Protein AF-A0A376F1T9-F1 (afdb_monomer_lite)

Foldseek 3Di:
DDDPPPPPVVVVVPVPPDPPDPVWPKDFPQDADDDPPDQSNQKTKIKTWDFDKAADDDPDDPDQCQLSNVIWGLWTKMKIKIWGDDDDQKTKIWIWIKTAGPCVVVVPPSHDGPPDDRIDGQWTKIWMAGLVFFIKIWFFAFALLCVQQQVVQVPDSPDCVRHQCPPDDGCCFQVSTRDGGKIKTWHDDPQKIKIKMKHDWDDWDDPPPPDIDIQHMKIKIKMWGPPDPNDIHIDMDMDGDDDDD

InterPro domains:
  IPR023614 Porin domain superfamily [G3DSA:2.40.160.10] (42-241)
  IPR033900 Porin domain, Gram-negative type [PF13609] (14-226)
  IPR050298 Gram-negative bacterial outer membrane porin [PTHR34501] (4-234)

pLDDT: mean 84.87, std 19.34, range [27.2, 98.81]

Radius of gyration: 21.51 Å; chains: 1; bounding box: 51×41×81 Å

Sequence (245 aa):
MTIKKSALAATIGAAVALTTFASQAEITVLKQDPQAGNPLSRLNFTVGGSIRPQFQNMTGDDGKNSYKRNGFDGGTRFRFAADYYLFDDISWISYYELGVNIPAQFNWDHHYADGAHDTTRRMLYTGLKSDTWGTLTFGQQNSVYYDVVGAKTDIWDYDMIGQAPGNGINGDYDGSYRSRQMLKYKKTVGDADIYASYLFEDSEYLPGNGLRYKRKGGGSLGLDYHLTTDLTWGRRVELHPRGHA

Structure (mmCIF, N/CA/C/O backbone):
data_AF-A0A376F1T9-F1
#
_entry.id   AF-A0A376F1T9-F1
#
loop_
_atom_site.group_PDB
_atom_site.id
_atom_site.type_symbol
_atom_site.label_atom_id
_atom_site.label_alt_id
_atom_site.label_comp_id
_atom_site.label_asym_id
_atom_site.label_entity_id
_atom_site.label_seq_id
_atom_site.pdbx_PDB_ins_code
_atom_site.Cartn_x
_atom_site.Cartn_y
_atom_site.Cartn_z
_atom_site.occupancy
_atom_site.B_iso_or_equiv
_atom_site.auth_seq_id
_atom_site.auth_comp_id
_atom_site.auth_asym_id
_atom_site.auth_atom_id
_atom_site.pdbx_PDB_model_num
ATOM 1 N N . MET A 1 1 ? 10.025 9.928 53.637 1.00 36.38 1 MET A N 1
ATOM 2 C CA . MET A 1 1 ? 9.212 10.311 52.464 1.00 36.38 1 MET A CA 1
ATOM 3 C C . MET A 1 1 ? 10.077 10.079 51.237 1.00 36.38 1 MET A C 1
ATOM 5 O O . MET A 1 1 ? 10.952 10.882 50.950 1.00 36.38 1 MET A O 1
ATOM 9 N N . THR A 1 2 ? 9.927 8.915 50.607 1.00 30.09 2 THR A N 1
ATOM 10 C CA . THR A 1 2 ? 10.857 8.425 49.579 1.00 30.09 2 THR A CA 1
ATOM 11 C C . THR A 1 2 ? 10.055 8.193 48.310 1.00 30.09 2 THR A C 1
ATOM 13 O O . THR A 1 2 ? 9.267 7.253 48.226 1.00 30.09 2 THR A O 1
ATOM 16 N N . ILE A 1 3 ? 10.193 9.108 47.354 1.00 37.88 3 ILE A N 1
ATOM 17 C CA . ILE A 1 3 ? 9.508 9.039 46.063 1.00 37.88 3 ILE A CA 1
ATOM 18 C C . ILE A 1 3 ? 10.115 7.871 45.276 1.00 37.88 3 ILE A C 1
ATOM 20 O O . ILE A 1 3 ? 11.298 7.887 44.934 1.00 37.88 3 ILE A O 1
ATOM 24 N N . LYS A 1 4 ? 9.301 6.842 45.012 1.00 34.44 4 LYS A N 1
ATOM 25 C CA . LYS A 1 4 ? 9.646 5.691 44.169 1.00 34.44 4 LYS A CA 1
ATOM 26 C C . LYS A 1 4 ? 9.897 6.168 42.732 1.00 34.44 4 LYS A C 1
ATOM 28 O O . LYS A 1 4 ? 8.956 6.413 41.987 1.00 34.44 4 LYS A O 1
ATOM 33 N N . LYS A 1 5 ? 11.167 6.276 42.332 1.00 40.44 5 LYS A N 1
ATOM 34 C CA . LYS A 1 5 ? 11.608 6.595 40.957 1.00 40.44 5 LYS A CA 1
ATOM 35 C C . LYS A 1 5 ? 11.723 5.364 40.036 1.00 40.44 5 LYS A C 1
ATOM 37 O O . LYS A 1 5 ? 12.506 5.383 39.097 1.00 40.44 5 LYS A O 1
ATOM 42 N N . SER A 1 6 ? 10.974 4.289 40.276 1.00 44.22 6 SER A N 1
ATOM 43 C CA . SER A 1 6 ? 11.179 3.013 39.562 1.00 44.22 6 SER A CA 1
ATOM 44 C C . SER A 1 6 ? 9.987 2.489 38.753 1.00 44.22 6 SER A C 1
ATOM 46 O O . SER A 1 6 ? 10.098 1.418 38.175 1.00 44.22 6 SER A O 1
ATOM 48 N N . ALA A 1 7 ? 8.883 3.234 38.624 1.00 39.97 7 ALA A N 1
ATOM 49 C CA . ALA A 1 7 ? 7.740 2.792 37.808 1.00 39.97 7 ALA A CA 1
ATOM 50 C C . ALA A 1 7 ? 7.625 3.482 36.434 1.00 39.97 7 ALA A C 1
ATOM 52 O O . ALA A 1 7 ? 6.977 2.944 35.545 1.00 39.97 7 ALA A O 1
ATOM 53 N N . LEU A 1 8 ? 8.267 4.641 36.227 1.00 31.22 8 LEU A N 1
ATOM 54 C CA . LEU A 1 8 ? 8.124 5.410 34.979 1.00 31.22 8 LEU A CA 1
ATOM 55 C C . LEU A 1 8 ? 9.217 5.105 33.935 1.00 31.22 8 LEU A C 1
ATOM 57 O O . LEU A 1 8 ? 9.044 5.386 32.757 1.00 31.22 8 LEU A O 1
ATOM 61 N N . ALA A 1 9 ? 10.333 4.497 34.351 1.00 32.81 9 ALA A N 1
ATOM 62 C CA . ALA A 1 9 ? 11.429 4.127 33.451 1.00 32.81 9 ALA A CA 1
ATOM 63 C C . ALA A 1 9 ? 11.267 2.721 32.837 1.00 32.81 9 ALA A C 1
ATOM 65 O O . ALA A 1 9 ? 11.890 2.421 31.824 1.00 32.81 9 ALA A O 1
ATOM 66 N N . ALA A 1 10 ? 10.409 1.871 33.413 1.00 32.59 10 ALA A N 1
ATOM 67 C CA . ALA A 1 10 ? 10.190 0.501 32.940 1.00 32.59 10 ALA A CA 1
ATOM 68 C C . ALA A 1 10 ? 9.120 0.392 31.835 1.00 32.59 10 ALA A C 1
ATOM 70 O O . ALA A 1 10 ? 9.103 -0.590 31.104 1.00 32.59 10 ALA A O 1
ATOM 71 N N . THR A 1 11 ? 8.260 1.400 31.664 1.00 32.53 11 THR A N 1
ATOM 72 C CA . THR A 1 11 ? 7.217 1.412 30.620 1.00 32.53 11 THR A CA 1
ATOM 73 C C . THR A 1 11 ? 7.644 2.102 29.325 1.00 32.53 11 THR A C 1
ATOM 75 O O . THR A 1 11 ? 7.019 1.881 28.296 1.00 32.53 11 THR A O 1
ATOM 78 N N . ILE A 1 12 ? 8.731 2.880 29.335 1.00 34.03 12 ILE A N 1
ATOM 79 C CA . ILE A 1 12 ? 9.256 3.550 28.130 1.00 34.03 12 ILE A CA 1
ATOM 80 C C . ILE A 1 12 ? 10.367 2.713 27.463 1.00 34.03 12 ILE A C 1
ATOM 82 O O . ILE A 1 12 ? 10.541 2.766 26.251 1.00 34.03 12 ILE A O 1
ATOM 86 N N . GLY A 1 13 ? 11.085 1.882 28.229 1.00 27.20 13 GLY A N 1
ATOM 87 C CA . GLY A 1 13 ? 12.224 1.097 27.731 1.00 27.20 13 GLY A CA 1
ATOM 88 C C . GLY A 1 13 ? 11.885 -0.236 27.050 1.00 27.20 13 GLY A C 1
ATOM 89 O O . GLY A 1 13 ? 12.738 -0.786 26.365 1.00 27.20 13 GLY A O 1
ATOM 90 N N . ALA A 1 14 ? 10.661 -0.753 27.202 1.00 28.00 14 ALA A N 1
ATOM 91 C CA . ALA A 1 14 ? 10.256 -2.050 26.643 1.00 28.00 14 ALA A CA 1
ATOM 92 C C . ALA A 1 14 ? 9.503 -1.951 25.299 1.00 28.00 14 ALA A C 1
ATOM 94 O O . ALA A 1 14 ? 9.197 -2.971 24.696 1.00 28.00 14 ALA A O 1
ATOM 95 N N . ALA A 1 15 ? 9.236 -0.738 24.803 1.00 30.73 15 ALA A N 1
ATOM 96 C CA . ALA A 1 15 ? 8.557 -0.509 23.522 1.00 30.73 15 ALA A CA 1
ATOM 97 C C . ALA A 1 15 ? 9.522 -0.250 22.342 1.00 30.73 15 ALA A C 1
ATOM 99 O O . ALA A 1 15 ? 9.077 0.048 21.238 1.00 30.73 15 ALA A O 1
ATOM 100 N N . VAL A 1 16 ? 10.842 -0.334 22.561 1.00 32.91 16 VAL A N 1
ATOM 101 C CA . VAL A 1 16 ? 11.870 0.110 21.590 1.00 32.91 16 VAL A CA 1
ATOM 102 C C . VAL A 1 16 ? 12.724 -1.044 21.036 1.00 32.91 16 VAL A C 1
ATOM 104 O O . VAL A 1 16 ? 13.590 -0.829 20.196 1.00 32.91 16 VAL A O 1
ATOM 107 N N . ALA A 1 17 ? 12.470 -2.289 21.434 1.00 30.62 17 ALA A N 1
ATOM 108 C CA . ALA A 1 17 ? 13.182 -3.450 20.907 1.00 30.62 17 ALA A CA 1
ATOM 109 C C . ALA A 1 17 ? 12.179 -4.431 20.293 1.00 30.62 17 ALA A C 1
ATOM 111 O O . ALA A 1 17 ? 11.466 -5.087 21.041 1.00 30.62 17 ALA A O 1
ATOM 112 N N . LEU A 1 18 ? 12.139 -4.472 18.950 1.00 30.69 18 LEU A N 1
ATOM 113 C CA . LEU A 1 18 ? 11.616 -5.521 18.040 1.00 30.69 18 LEU A CA 1
ATOM 114 C C . LEU A 1 18 ? 10.755 -5.023 16.866 1.00 30.69 18 LEU A C 1
ATOM 116 O O . LEU A 1 18 ? 10.355 -5.829 16.032 1.00 30.69 18 LEU A O 1
ATOM 120 N N . THR A 1 19 ? 10.566 -3.716 16.679 1.00 29.19 19 THR A N 1
ATOM 121 C CA . THR A 1 19 ? 10.195 -3.231 15.343 1.00 29.19 19 THR A CA 1
ATOM 122 C C . THR A 1 19 ? 11.477 -3.031 14.543 1.00 29.19 19 THR A C 1
ATOM 124 O O . THR A 1 19 ? 12.325 -2.204 14.876 1.00 29.19 19 THR A O 1
ATOM 127 N N . THR A 1 20 ? 11.668 -3.823 13.490 1.00 29.67 20 THR A N 1
ATOM 128 C CA . THR A 1 20 ? 12.556 -3.425 12.402 1.00 29.67 20 THR A CA 1
ATOM 129 C C . THR A 1 20 ? 12.048 -2.071 11.924 1.00 29.67 20 THR A C 1
ATOM 131 O O . THR A 1 20 ? 10.984 -1.960 11.318 1.00 29.67 20 THR A O 1
ATOM 134 N N . PHE A 1 21 ? 12.758 -1.009 12.296 1.00 32.25 21 PHE A N 1
ATOM 135 C CA . PHE A 1 21 ? 12.435 0.337 11.868 1.00 32.25 21 PHE A CA 1
ATOM 136 C C . PHE A 1 21 ? 12.492 0.379 10.337 1.00 32.25 21 PHE A C 1
ATOM 138 O O . PHE A 1 21 ? 13.539 0.620 9.743 1.00 32.25 21 PHE A O 1
ATOM 145 N N . ALA A 1 22 ? 11.341 0.255 9.680 1.00 42.22 22 ALA A N 1
ATOM 146 C CA . ALA A 1 22 ? 11.058 1.236 8.658 1.00 42.22 22 ALA A CA 1
ATOM 147 C C . ALA A 1 22 ? 11.041 2.563 9.422 1.00 42.22 22 ALA A C 1
ATOM 149 O O . ALA A 1 22 ? 10.125 2.805 10.206 1.00 42.22 22 ALA A O 1
ATOM 150 N N . SER A 1 23 ? 12.086 3.378 9.289 1.00 44.75 23 SER A N 1
ATOM 151 C CA . SER A 1 23 ? 12.059 4.770 9.733 1.00 44.75 23 SER A CA 1
ATOM 152 C C . SER A 1 23 ? 10.992 5.498 8.911 1.00 44.75 23 SER A C 1
ATOM 154 O O . SER A 1 23 ? 11.253 6.152 7.907 1.00 44.75 23 SER A O 1
ATOM 156 N N . GLN A 1 24 ? 9.736 5.295 9.289 1.00 55.28 24 GLN A N 1
ATOM 157 C CA . GLN A 1 24 ? 8.583 5.966 8.730 1.00 55.28 24 GLN A CA 1
ATOM 158 C C . GLN A 1 24 ? 8.597 7.358 9.349 1.00 55.28 24 GLN A C 1
ATOM 160 O O . GLN A 1 24 ? 8.222 7.539 10.506 1.00 55.28 24 GLN A O 1
ATOM 165 N N . ALA A 1 25 ? 9.093 8.345 8.606 1.00 67.44 25 ALA A N 1
ATOM 166 C CA . ALA A 1 25 ? 8.880 9.738 8.958 1.00 67.44 25 ALA A CA 1
ATOM 167 C C . ALA A 1 25 ? 7.401 10.054 8.699 1.00 67.44 25 ALA A C 1
ATOM 169 O O . ALA A 1 25 ? 7.053 10.554 7.634 1.00 67.44 25 ALA A O 1
ATOM 170 N N . GLU A 1 26 ? 6.526 9.671 9.626 1.00 82.81 26 GLU A N 1
ATOM 171 C CA . GLU A 1 26 ? 5.105 10.007 9.597 1.00 82.81 26 GLU A CA 1
ATOM 172 C C . GLU A 1 26 ? 4.835 11.202 10.510 1.00 82.81 26 GLU A C 1
ATOM 174 O O . GLU A 1 26 ? 5.219 11.238 11.678 1.00 82.81 26 GLU A O 1
ATOM 179 N N . ILE A 1 27 ? 4.159 12.200 9.955 1.00 91.31 27 ILE A N 1
ATOM 180 C CA . ILE A 1 27 ? 3.732 13.419 10.623 1.00 91.31 27 ILE A CA 1
ATOM 181 C C . ILE A 1 27 ? 2.213 13.361 10.721 1.00 91.31 27 ILE A C 1
ATOM 183 O O . ILE A 1 27 ? 1.516 13.235 9.714 1.00 91.31 27 ILE A O 1
ATOM 187 N N . THR A 1 28 ? 1.689 13.485 11.937 1.00 93.50 28 THR A N 1
ATOM 188 C CA . THR A 1 28 ? 0.254 13.708 12.137 1.00 93.50 28 THR A CA 1
ATOM 189 C C . THR A 1 28 ? -0.041 15.179 11.886 1.00 93.50 28 THR A C 1
ATOM 191 O O . THR A 1 28 ? 0.389 16.039 12.651 1.00 93.50 28 THR A O 1
ATOM 194 N N . VAL A 1 29 ? -0.748 15.465 10.797 1.00 94.69 29 VAL A N 1
ATOM 195 C CA . VAL A 1 29 ? -1.134 16.826 10.400 1.00 94.69 29 VAL A CA 1
ATOM 196 C C . VAL A 1 29 ? -2.426 17.233 11.103 1.00 94.69 29 VAL A C 1
ATOM 198 O O . VAL A 1 29 ? -2.541 18.358 11.580 1.00 94.69 29 VAL A O 1
ATOM 201 N N . LEU A 1 30 ? -3.382 16.306 11.202 1.00 94.81 30 LEU A N 1
ATOM 202 C CA . LEU A 1 30 ? -4.606 16.465 11.984 1.00 94.81 30 LEU A CA 1
ATOM 203 C C . LEU A 1 30 ? -4.745 15.259 12.899 1.00 94.81 30 LEU A C 1
ATOM 205 O O . LEU A 1 30 ? -4.672 14.124 12.432 1.00 94.81 30 LEU A O 1
ATOM 209 N N . LYS A 1 31 ? -4.927 15.508 14.194 1.00 95.06 31 LYS A N 1
ATOM 210 C CA . LYS A 1 31 ? -5.178 14.461 15.179 1.00 95.06 31 LYS A CA 1
ATOM 211 C C . LYS A 1 31 ? -6.672 14.410 15.466 1.00 95.06 31 LYS A C 1
ATOM 213 O O . LYS A 1 31 ? -7.272 15.439 15.764 1.00 95.06 31 LYS A O 1
ATOM 218 N N . GLN A 1 32 ? -7.235 13.211 15.409 1.00 93.06 32 GLN A N 1
ATOM 219 C CA . GLN A 1 32 ? -8.630 12.982 15.756 1.00 93.06 32 GLN A CA 1
ATOM 220 C C . GLN A 1 32 ? -8.864 13.256 17.251 1.00 93.06 32 GLN A C 1
ATOM 222 O O . GLN A 1 32 ? -8.158 12.726 18.111 1.00 93.06 32 GLN A O 1
ATOM 227 N N . ASP A 1 33 ? -9.859 14.091 17.528 1.00 95.31 33 ASP A N 1
ATOM 228 C CA . ASP A 1 33 ? -10.392 14.447 18.845 1.00 95.31 33 ASP A CA 1
ATOM 229 C C . ASP A 1 33 ? -11.885 14.778 18.672 1.00 95.31 33 ASP A C 1
ATOM 231 O O . ASP A 1 33 ? -12.230 15.948 18.525 1.00 95.31 33 ASP A O 1
ATOM 235 N N . PRO A 1 34 ? -12.781 13.779 18.554 1.00 92.06 34 PRO A N 1
ATOM 236 C CA . PRO A 1 34 ? -14.148 14.002 18.095 1.00 92.06 34 PRO A CA 1
ATOM 237 C C . PRO A 1 34 ? -14.941 14.946 19.009 1.00 92.06 34 PRO A C 1
ATOM 239 O O . PRO A 1 34 ? -15.197 14.657 20.175 1.00 92.06 34 PRO A O 1
ATOM 242 N N . GLN A 1 35 ? -15.402 16.056 18.439 1.00 92.56 35 GLN A N 1
ATOM 243 C CA . GLN A 1 35 ? -16.176 17.094 19.111 1.00 92.56 35 GLN A CA 1
ATOM 244 C C . GLN A 1 35 ? -17.523 17.302 18.414 1.00 92.56 35 GLN A C 1
ATOM 246 O O . GLN A 1 35 ? -17.643 17.265 17.182 1.00 92.56 35 GLN A O 1
ATOM 251 N N . ALA A 1 36 ? -18.564 17.544 19.213 1.00 91.31 36 ALA A N 1
ATOM 252 C CA . ALA A 1 36 ? -19.897 17.830 18.699 1.00 91.31 36 ALA A CA 1
ATOM 253 C C . ALA A 1 36 ? -19.874 19.073 17.790 1.00 91.31 36 ALA A C 1
ATOM 255 O O . ALA A 1 36 ? -19.307 20.103 18.142 1.00 91.31 36 ALA A O 1
ATOM 256 N N . GLY A 1 37 ? -20.484 18.971 16.606 1.00 91.81 37 GLY A N 1
ATOM 257 C CA . GLY A 1 37 ? -20.573 20.082 15.653 1.00 91.81 37 GLY A CA 1
ATOM 258 C C . GLY A 1 37 ? -19.288 20.411 14.880 1.00 91.81 37 GLY A C 1
ATOM 259 O O . GLY A 1 37 ? -19.323 21.321 14.057 1.00 91.81 37 GLY A O 1
ATOM 260 N N . ASN A 1 38 ? -18.183 19.679 15.074 1.00 94.56 38 ASN A N 1
ATOM 261 C CA . ASN A 1 38 ? -16.936 19.885 14.330 1.00 94.56 38 ASN A CA 1
ATOM 262 C C . ASN A 1 38 ? -16.598 18.660 13.455 1.00 94.56 38 ASN A C 1
ATOM 264 O O . ASN A 1 38 ? -16.032 17.687 13.957 1.00 94.56 38 ASN A O 1
ATOM 268 N N . PRO A 1 39 ? -16.885 18.682 12.141 1.00 92.44 39 PRO A N 1
ATOM 269 C CA . PRO A 1 39 ? -16.599 17.551 11.262 1.00 92.44 39 PRO A CA 1
ATOM 270 C C . PRO A 1 39 ? -15.114 17.192 11.156 1.00 92.44 39 PRO A C 1
ATOM 272 O O . PRO A 1 39 ? -14.806 16.014 11.015 1.00 92.44 39 PRO A O 1
ATOM 275 N N . LEU A 1 40 ? -14.196 18.163 11.234 1.00 94.69 40 LEU A N 1
ATOM 276 C CA . LEU A 1 40 ? -12.753 17.914 11.099 1.00 94.69 40 LEU A CA 1
ATOM 277 C C . LEU A 1 40 ? -12.147 17.267 12.341 1.00 94.69 40 LEU A C 1
ATOM 279 O O . LEU A 1 40 ? -11.167 16.543 12.235 1.00 94.69 40 LEU A O 1
ATOM 283 N N . SER A 1 41 ? -12.761 17.474 13.504 1.00 96.19 41 SER A N 1
ATOM 284 C CA . SER A 1 41 ? -12.339 16.851 14.764 1.00 96.19 41 SER A CA 1
ATOM 285 C C . SER A 1 41 ? -12.368 15.314 14.717 1.00 96.19 41 SER A C 1
ATOM 287 O O . SER A 1 41 ? -11.673 14.634 15.463 1.00 96.19 41 SER A O 1
ATOM 289 N N . ARG A 1 42 ? -13.139 14.749 13.783 1.00 97.19 42 ARG A N 1
ATOM 290 C CA . ARG A 1 42 ? -13.261 13.308 13.535 1.00 97.19 42 ARG A CA 1
ATOM 291 C C . ARG A 1 42 ? -12.166 12.756 12.623 1.00 97.19 42 ARG A C 1
ATOM 293 O O . ARG A 1 42 ? -12.113 11.546 12.435 1.00 97.19 42 ARG A O 1
ATOM 300 N N . LEU A 1 43 ? -11.317 13.601 12.044 1.00 97.31 43 LEU A N 1
ATOM 301 C CA . LEU A 1 43 ? -10.287 13.200 11.092 1.00 97.31 43 LEU A CA 1
ATOM 302 C C . LEU A 1 43 ? -8.928 13.062 11.780 1.00 97.31 43 LEU A C 1
ATOM 304 O O . LEU A 1 43 ? -8.398 14.025 12.331 1.00 97.31 43 LEU A O 1
ATOM 308 N N . ASN A 1 44 ? -8.324 11.885 11.658 1.00 96.75 44 ASN A N 1
ATOM 309 C CA . ASN A 1 44 ? -6.889 11.711 11.806 1.00 96.75 44 ASN A CA 1
ATOM 310 C C . ASN A 1 44 ? -6.260 11.699 10.408 1.00 96.75 44 ASN A C 1
ATOM 312 O O . ASN A 1 44 ? -6.602 10.851 9.583 1.00 96.75 44 ASN A O 1
ATOM 316 N N . PHE A 1 45 ? -5.357 12.637 10.136 1.00 96.75 45 PHE A N 1
ATOM 317 C CA . PHE A 1 45 ? -4.656 12.743 8.862 1.00 96.75 45 PHE A CA 1
ATOM 318 C C . PHE A 1 45 ? -3.150 12.700 9.085 1.00 96.75 45 PHE A C 1
ATOM 320 O O . PHE A 1 45 ? -2.592 13.560 9.776 1.00 96.75 45 PHE A O 1
ATOM 327 N N . THR A 1 46 ? -2.494 11.710 8.484 1.00 95.81 46 THR A N 1
ATOM 328 C CA . THR A 1 46 ? -1.044 11.544 8.542 1.00 95.81 46 THR A CA 1
ATOM 329 C C . THR A 1 46 ? -0.428 11.640 7.156 1.00 95.81 46 THR A C 1
ATOM 331 O O . THR A 1 46 ? -1.001 11.213 6.149 1.00 95.81 46 THR A O 1
ATOM 334 N N . VAL A 1 47 ? 0.764 12.224 7.117 1.00 95.44 47 VAL A N 1
ATOM 335 C CA . VAL A 1 47 ? 1.599 12.305 5.924 1.00 95.44 47 VAL A CA 1
ATOM 336 C C . VAL A 1 47 ? 2.951 11.712 6.263 1.00 95.44 47 VAL A C 1
ATOM 338 O O . VAL A 1 47 ? 3.549 12.082 7.267 1.00 95.44 47 VAL A O 1
ATOM 341 N N . GLY A 1 48 ? 3.452 10.813 5.429 1.00 92.38 48 GLY A N 1
ATOM 342 C CA . GLY A 1 48 ? 4.788 10.264 5.606 1.00 92.38 48 GLY A CA 1
ATOM 343 C C . GLY A 1 48 ? 5.420 9.834 4.303 1.00 92.38 48 GLY A C 1
ATOM 344 O O . GLY A 1 48 ? 4.959 10.203 3.225 1.00 92.38 48 GLY A O 1
ATOM 345 N N . GLY A 1 49 ? 6.493 9.056 4.380 1.00 91.12 49 GLY A N 1
ATOM 346 C CA . GLY A 1 49 ? 7.180 8.588 3.186 1.00 91.12 49 GLY A CA 1
ATOM 347 C C . GLY A 1 49 ? 8.669 8.378 3.384 1.00 91.12 49 GLY A C 1
ATOM 348 O O . GLY A 1 49 ? 9.155 8.221 4.501 1.00 91.12 49 GLY A O 1
ATOM 349 N N . SER A 1 50 ? 9.386 8.354 2.267 1.00 90.88 50 SER A N 1
ATOM 350 C CA . SER A 1 50 ? 10.839 8.221 2.223 1.00 90.88 50 SER A CA 1
ATOM 351 C C . SER A 1 50 ? 11.388 8.823 0.934 1.00 90.88 50 SER A C 1
ATOM 353 O O . SER A 1 50 ? 10.829 8.554 -0.130 1.00 90.88 50 SER A O 1
ATOM 355 N N . ILE A 1 51 ? 12.515 9.528 1.014 1.00 92.31 51 ILE A N 1
ATOM 356 C CA . ILE A 1 51 ? 13.328 9.926 -0.145 1.00 92.31 51 ILE A CA 1
ATOM 357 C C . ILE A 1 51 ? 14.489 8.935 -0.255 1.00 92.31 51 ILE A C 1
ATOM 359 O O . ILE A 1 51 ? 15.145 8.658 0.749 1.00 92.31 51 ILE A O 1
ATOM 363 N N . ARG A 1 52 ? 14.705 8.349 -1.438 1.00 90.50 52 ARG A N 1
ATOM 364 C CA . ARG A 1 52 ? 15.604 7.193 -1.611 1.00 90.50 52 ARG A CA 1
ATOM 365 C C . ARG A 1 52 ? 16.548 7.334 -2.812 1.00 90.50 52 ARG A C 1
ATOM 367 O O . ARG A 1 52 ? 16.344 6.652 -3.813 1.00 90.50 52 ARG A O 1
ATOM 374 N N . PRO A 1 53 ? 17.599 8.164 -2.730 1.00 91.69 53 PRO A N 1
ATOM 375 C CA . PRO A 1 53 ? 18.676 8.118 -3.713 1.00 91.69 53 PRO A CA 1
ATOM 376 C C . PRO A 1 53 ? 19.453 6.797 -3.577 1.00 91.69 53 PRO A C 1
ATOM 378 O O . PRO A 1 53 ? 19.767 6.372 -2.464 1.00 91.69 53 PRO A O 1
ATOM 381 N N . GLN A 1 54 ? 19.767 6.144 -4.695 1.00 89.81 54 GLN A N 1
ATOM 382 C CA . GLN A 1 54 ? 20.532 4.891 -4.733 1.00 89.81 54 GLN A CA 1
ATOM 383 C C . GLN A 1 54 ? 21.598 4.919 -5.831 1.00 89.81 54 GLN A C 1
ATOM 385 O O . GLN A 1 54 ? 21.443 5.617 -6.828 1.00 89.81 54 GLN A O 1
ATOM 390 N N . PHE A 1 55 ? 22.664 4.129 -5.656 1.00 90.69 55 PHE A N 1
ATOM 391 C CA . PHE A 1 55 ? 23.761 3.976 -6.619 1.00 90.69 55 PHE A CA 1
ATOM 392 C C . PHE A 1 55 ? 24.022 2.496 -6.903 1.00 90.69 55 PHE A C 1
ATOM 394 O O . PHE A 1 55 ? 24.456 1.751 -6.025 1.00 90.69 55 PHE A O 1
ATOM 401 N N . GLN A 1 56 ? 23.706 2.092 -8.133 1.00 86.94 56 GLN A N 1
ATOM 402 C CA . GLN A 1 56 ? 23.826 0.762 -8.732 1.00 86.94 56 GLN A CA 1
ATOM 403 C C . GLN A 1 56 ? 25.228 0.415 -9.269 1.00 86.94 56 GLN A C 1
ATOM 405 O O . GLN A 1 56 ? 25.411 0.523 -10.480 1.00 86.94 56 GLN A O 1
ATOM 410 N N . ASN A 1 57 ? 26.211 -0.006 -8.465 1.00 84.75 57 ASN A N 1
ATOM 411 C CA . ASN A 1 57 ? 27.517 -0.427 -9.012 1.00 84.75 57 ASN A CA 1
ATOM 412 C C . ASN A 1 57 ? 27.484 -1.884 -9.506 1.00 84.75 57 ASN A C 1
ATOM 414 O O . ASN A 1 57 ? 27.680 -2.813 -8.726 1.00 84.75 57 ASN A O 1
ATOM 418 N N . MET A 1 58 ? 27.238 -2.087 -10.802 1.00 75.12 58 MET A N 1
ATOM 419 C CA . MET A 1 58 ? 27.241 -3.412 -11.442 1.00 75.12 58 MET A CA 1
ATOM 420 C C . MET A 1 58 ? 28.573 -3.701 -12.155 1.00 75.12 58 MET A C 1
ATOM 422 O O . MET A 1 58 ? 29.321 -2.792 -12.526 1.00 75.12 58 MET A O 1
ATOM 426 N N . THR A 1 59 ? 28.906 -4.975 -12.354 1.00 79.38 59 THR A N 1
ATOM 427 C CA . THR A 1 59 ? 30.047 -5.396 -13.186 1.00 79.38 59 THR A CA 1
ATOM 428 C C . THR A 1 59 ? 29.542 -5.795 -14.571 1.00 79.38 59 THR A C 1
ATOM 430 O O . THR A 1 59 ? 28.619 -6.596 -14.661 1.00 79.38 59 THR A O 1
ATOM 433 N N . GLY A 1 60 ? 30.168 -5.283 -15.636 1.00 79.12 60 GLY A N 1
ATOM 434 C CA . GLY A 1 60 ? 29.776 -5.556 -17.026 1.00 79.12 60 GLY A CA 1
ATOM 435 C C . GLY A 1 60 ? 29.040 -4.394 -17.702 1.00 79.12 60 GLY A C 1
ATOM 436 O O . GLY A 1 60 ? 28.913 -3.315 -17.125 1.00 79.12 60 GLY A O 1
ATOM 437 N N . ASP A 1 61 ? 28.620 -4.610 -18.951 1.00 78.62 61 ASP A N 1
ATOM 438 C CA . ASP A 1 61 ? 27.775 -3.673 -19.697 1.00 78.62 61 ASP A CA 1
ATOM 439 C C . ASP A 1 61 ? 26.310 -3.833 -19.263 1.00 78.62 61 ASP A C 1
ATOM 441 O O . ASP A 1 61 ? 25.726 -4.907 -19.406 1.00 78.62 61 ASP A O 1
ATOM 445 N N . ASP A 1 62 ? 25.724 -2.758 -18.735 1.00 73.25 62 ASP A N 1
ATOM 446 C CA . ASP A 1 62 ? 24.342 -2.734 -18.241 1.00 73.25 62 ASP A CA 1
ATOM 447 C C . ASP A 1 62 ? 23.358 -2.123 -19.249 1.00 73.25 62 ASP A C 1
ATOM 449 O O . ASP A 1 62 ? 22.171 -1.961 -18.938 1.00 73.25 62 ASP A O 1
ATOM 453 N N . GLY A 1 63 ? 23.834 -1.737 -20.440 1.00 84.06 63 GLY A N 1
ATOM 454 C CA . GLY A 1 63 ? 23.037 -1.136 -21.506 1.00 84.06 63 GLY A CA 1
ATOM 455 C C . GLY A 1 63 ? 22.111 -0.024 -21.000 1.00 84.06 63 GLY A C 1
ATOM 456 O O . GLY A 1 63 ? 22.550 0.997 -20.462 1.00 84.06 63 GLY A O 1
ATOM 457 N N . LYS A 1 64 ? 20.797 -0.252 -21.128 1.00 83.12 64 LYS A N 1
ATOM 458 C CA . LYS A 1 64 ? 19.733 0.687 -20.721 1.00 83.12 64 LYS A CA 1
ATOM 459 C C . LYS A 1 64 ? 19.678 0.978 -19.212 1.00 83.12 64 LYS A C 1
ATOM 461 O O . LYS A 1 64 ? 18.977 1.898 -18.811 1.00 83.12 64 LYS A O 1
ATOM 466 N N . ASN A 1 65 ? 20.387 0.218 -18.374 1.00 86.50 65 ASN A N 1
ATOM 467 C CA . ASN A 1 65 ? 20.436 0.413 -16.920 1.00 86.50 65 ASN A CA 1
ATOM 468 C C . ASN A 1 65 ? 21.680 1.180 -16.442 1.00 86.50 65 ASN A C 1
ATOM 470 O O . ASN A 1 65 ? 21.849 1.361 -15.236 1.00 86.50 65 ASN A O 1
ATOM 474 N N . SER A 1 66 ? 22.541 1.645 -17.353 1.00 88.81 66 SER A N 1
ATOM 475 C CA . SER A 1 66 ? 23.775 2.378 -17.020 1.00 88.81 66 SER A CA 1
ATOM 476 C C . SER A 1 66 ? 23.541 3.622 -16.151 1.00 88.81 66 SER A C 1
ATOM 478 O O . SER A 1 66 ? 24.358 3.910 -15.276 1.00 88.81 66 SER A O 1
ATOM 480 N N . TYR A 1 67 ? 22.391 4.293 -16.302 1.00 90.06 67 TYR A N 1
ATOM 481 C CA . TYR A 1 67 ? 21.983 5.441 -15.479 1.00 90.06 67 TYR A CA 1
ATOM 482 C C . TYR A 1 67 ? 22.008 5.147 -13.969 1.00 90.06 67 TYR A C 1
ATOM 484 O O . TYR A 1 67 ? 22.249 6.042 -13.162 1.00 90.06 67 TYR A O 1
ATOM 492 N N . LYS A 1 68 ? 21.816 3.884 -13.556 1.00 90.75 68 LYS A N 1
ATOM 493 C CA . LYS A 1 68 ? 21.810 3.501 -12.137 1.00 90.75 68 LYS A CA 1
ATOM 494 C C . LYS A 1 68 ? 23.162 3.727 -11.453 1.00 90.75 68 LYS A C 1
ATOM 496 O O . LYS A 1 68 ? 23.199 3.864 -10.232 1.00 90.75 68 LYS A O 1
ATOM 501 N N . ARG A 1 69 ? 24.261 3.819 -12.210 1.00 90.31 69 ARG A N 1
ATOM 502 C CA . ARG A 1 69 ? 25.607 4.131 -11.694 1.00 90.31 69 ARG A CA 1
ATOM 503 C C . ARG A 1 69 ? 25.770 5.603 -11.311 1.00 90.31 69 ARG A C 1
ATOM 505 O O . ARG A 1 69 ? 26.568 5.915 -10.436 1.00 90.31 69 ARG A O 1
ATOM 512 N N . ASN A 1 70 ? 24.993 6.491 -11.927 1.00 89.50 70 ASN A N 1
ATOM 513 C CA . ASN A 1 70 ? 25.102 7.939 -11.736 1.00 89.50 70 ASN A CA 1
ATOM 514 C C . ASN A 1 70 ? 24.281 8.443 -10.541 1.00 89.50 70 ASN A C 1
ATOM 516 O O . ASN A 1 70 ? 24.297 9.629 -10.231 1.00 89.50 70 ASN A O 1
ATOM 520 N N . GLY A 1 71 ? 23.576 7.547 -9.852 1.00 90.75 71 GLY A N 1
ATOM 521 C CA . GLY A 1 71 ? 22.578 7.900 -8.855 1.00 90.75 71 GLY A CA 1
ATOM 522 C C . GLY A 1 71 ? 21.195 7.923 -9.488 1.00 90.75 71 GLY A C 1
ATOM 523 O O . GLY A 1 71 ? 20.986 8.561 -10.512 1.00 90.75 71 GLY A O 1
ATOM 524 N N . PHE A 1 72 ? 20.244 7.218 -8.898 1.00 92.62 72 PHE A N 1
ATOM 525 C CA . PHE A 1 72 ? 18.875 7.134 -9.395 1.00 92.62 72 PHE A CA 1
ATOM 526 C C . PHE A 1 72 ? 17.888 7.103 -8.228 1.00 92.62 72 PHE A C 1
ATOM 528 O O . PHE A 1 72 ? 18.277 6.974 -7.063 1.00 92.62 72 PHE A O 1
ATOM 535 N N . ASP A 1 73 ? 16.599 7.215 -8.539 1.00 93.19 73 ASP A N 1
ATOM 536 C CA . ASP A 1 73 ? 15.554 7.041 -7.538 1.00 93.19 73 ASP A CA 1
ATOM 537 C C . ASP A 1 73 ? 15.290 5.552 -7.247 1.00 93.19 73 ASP A C 1
ATOM 539 O O . ASP A 1 73 ? 14.757 4.816 -8.076 1.00 93.19 73 ASP A O 1
ATOM 543 N N . GLY A 1 74 ? 15.629 5.112 -6.034 1.00 88.62 74 GLY A N 1
ATOM 544 C CA . GLY A 1 74 ? 15.367 3.771 -5.499 1.00 88.62 74 GLY A CA 1
ATOM 545 C C . GLY A 1 74 ? 13.946 3.589 -4.955 1.00 88.62 74 GLY A C 1
ATOM 546 O O . GLY A 1 74 ? 13.700 2.769 -4.059 1.00 88.62 74 GLY A O 1
ATOM 547 N N . GLY A 1 75 ? 13.001 4.407 -5.416 1.00 89.25 75 GLY A N 1
ATOM 548 C CA . GLY A 1 75 ? 11.618 4.445 -4.973 1.00 89.25 75 GLY A CA 1
ATOM 549 C C . GLY A 1 75 ? 11.381 5.490 -3.888 1.00 89.25 75 GLY A C 1
ATOM 550 O O . GLY A 1 75 ? 10.974 5.137 -2.782 1.00 89.25 75 GLY A O 1
ATOM 551 N N . THR A 1 76 ? 11.601 6.771 -4.153 1.00 93.50 76 THR A N 1
ATOM 552 C CA . THR A 1 76 ? 11.036 7.834 -3.315 1.00 93.50 76 THR A CA 1
ATOM 553 C C . THR A 1 76 ? 9.515 7.724 -3.326 1.00 93.50 76 THR A C 1
ATOM 555 O O . THR A 1 76 ? 8.896 7.416 -4.348 1.00 93.50 76 THR A O 1
ATOM 558 N N . ARG A 1 77 ? 8.891 7.909 -2.162 1.00 94.19 77 ARG A N 1
ATOM 559 C CA . ARG A 1 77 ? 7.443 7.770 -2.012 1.00 94.19 77 ARG A CA 1
ATOM 560 C C . ARG A 1 77 ? 6.892 8.656 -0.910 1.00 94.19 77 ARG A C 1
ATOM 562 O O . ARG A 1 77 ? 7.530 8.798 0.130 1.00 94.19 77 ARG A O 1
ATOM 569 N N . PHE A 1 78 ? 5.689 9.171 -1.125 1.00 95.69 78 PHE A N 1
ATOM 570 C CA . PHE A 1 78 ? 4.907 9.930 -0.155 1.00 95.69 78 PHE A CA 1
ATOM 571 C C . PHE A 1 78 ? 3.596 9.207 0.125 1.00 95.69 78 PHE A C 1
ATOM 573 O O . PHE A 1 78 ? 2.963 8.668 -0.783 1.00 95.69 78 PHE A O 1
ATOM 580 N N . ARG A 1 79 ? 3.207 9.182 1.393 1.00 95.69 79 ARG A N 1
ATOM 581 C CA . ARG A 1 79 ? 2.057 8.465 1.926 1.00 95.69 79 ARG A CA 1
ATOM 582 C C . ARG A 1 79 ? 1.111 9.459 2.556 1.00 95.69 79 ARG A C 1
ATOM 584 O O . ARG A 1 79 ? 1.546 10.318 3.316 1.00 95.69 79 ARG A O 1
ATOM 591 N N . PHE A 1 80 ? -0.166 9.295 2.272 1.00 97.12 80 PHE A N 1
ATOM 592 C CA . PHE A 1 80 ? -1.241 10.089 2.836 1.00 97.12 80 PHE A CA 1
ATOM 593 C C . PHE A 1 80 ? -2.271 9.111 3.379 1.00 97.12 80 PHE A C 1
ATOM 595 O O . PHE A 1 80 ? -2.814 8.312 2.612 1.00 97.12 80 PHE A O 1
ATOM 602 N N . ALA A 1 81 ? -2.520 9.148 4.684 1.00 97.12 81 ALA A N 1
ATOM 603 C CA . ALA A 1 81 ? -3.514 8.299 5.322 1.00 97.12 81 ALA A CA 1
ATOM 604 C C . ALA A 1 81 ? -4.548 9.162 6.043 1.00 97.12 81 ALA A C 1
ATOM 606 O O . ALA A 1 81 ? -4.208 10.064 6.807 1.00 97.12 81 ALA A O 1
ATOM 607 N N . ALA A 1 82 ? -5.817 8.876 5.780 1.00 97.69 82 ALA A N 1
ATOM 608 C CA . ALA A 1 82 ? -6.958 9.501 6.423 1.00 97.69 82 ALA A CA 1
ATOM 609 C C . ALA A 1 82 ? -7.763 8.433 7.163 1.00 97.69 82 ALA A C 1
ATOM 611 O O . ALA A 1 82 ? -8.052 7.374 6.606 1.00 97.69 82 ALA A O 1
ATOM 612 N N . ASP A 1 83 ? -8.140 8.734 8.397 1.00 97.81 83 ASP A N 1
ATOM 613 C CA . ASP A 1 83 ? -9.015 7.924 9.237 1.00 97.81 83 ASP A CA 1
ATOM 614 C C . ASP A 1 83 ? -10.086 8.843 9.823 1.00 97.81 83 ASP A C 1
ATOM 616 O O . ASP A 1 83 ? -9.802 9.722 10.639 1.00 97.81 83 ASP A O 1
ATOM 620 N N . TYR A 1 84 ? -11.308 8.694 9.323 1.00 98.00 84 TYR A N 1
ATOM 621 C CA . TYR A 1 84 ? -12.438 9.531 9.676 1.00 98.00 84 TYR A CA 1
ATOM 622 C C . TYR A 1 84 ? -13.439 8.755 10.527 1.00 98.00 84 TYR A C 1
ATOM 624 O O . TYR A 1 84 ? -14.106 7.844 10.034 1.00 98.00 84 TYR A O 1
ATOM 632 N N . TYR A 1 85 ? -13.590 9.155 11.786 1.00 97.44 85 TYR A N 1
ATOM 633 C CA . TYR A 1 85 ? -14.539 8.548 12.710 1.00 97.44 85 TYR A CA 1
ATOM 634 C C . TYR A 1 85 ? -15.992 8.826 12.300 1.00 97.44 85 TYR A C 1
ATOM 636 O O . TYR A 1 85 ? -16.438 9.983 12.262 1.00 97.44 85 TYR A O 1
ATOM 644 N N . LEU A 1 86 ? -16.755 7.761 12.044 1.00 95.75 86 LEU A N 1
ATOM 645 C CA . LEU A 1 86 ? -18.167 7.855 11.682 1.00 95.75 86 LEU A CA 1
ATOM 646 C C . LEU A 1 86 ? -19.060 7.750 12.925 1.00 95.75 86 LEU A C 1
ATOM 648 O O . LEU A 1 86 ? -19.716 8.727 13.298 1.00 95.75 86 LEU A O 1
ATOM 652 N N . PHE A 1 87 ? -19.088 6.579 13.554 1.00 94.62 87 PHE A N 1
ATOM 653 C CA . PHE A 1 87 ? -19.926 6.247 14.709 1.00 94.62 87 PHE A CA 1
ATOM 654 C C . PHE A 1 87 ? -19.447 4.935 15.340 1.00 94.62 87 PHE A C 1
ATOM 656 O O . PHE A 1 87 ? -18.748 4.168 14.685 1.00 94.62 87 PHE A O 1
ATOM 663 N N . ASP A 1 88 ? -19.844 4.677 16.588 1.00 94.69 88 ASP A N 1
ATOM 664 C CA . ASP A 1 88 ? -19.473 3.488 17.366 1.00 94.69 88 ASP A CA 1
ATOM 665 C C . ASP A 1 88 ? -17.963 3.224 17.340 1.00 94.69 88 ASP A C 1
ATOM 667 O O . ASP A 1 88 ? -17.210 4.032 17.881 1.00 94.69 88 ASP A O 1
ATOM 671 N N . ASP A 1 89 ? -17.529 2.138 16.700 1.00 95.69 89 ASP A N 1
ATOM 672 C CA . ASP A 1 89 ? -16.134 1.782 16.441 1.00 95.69 89 ASP A CA 1
ATOM 673 C C . ASP A 1 89 ? -15.791 1.796 14.936 1.00 95.69 89 ASP A C 1
ATOM 675 O O . ASP A 1 89 ? -14.761 1.262 14.531 1.00 95.69 89 ASP A O 1
ATOM 679 N N . ILE A 1 90 ? -16.650 2.387 14.097 1.00 97.56 90 ILE A N 1
ATOM 680 C CA . ILE A 1 90 ? -16.502 2.428 12.641 1.00 97.56 90 ILE A CA 1
ATOM 681 C C . ILE A 1 90 ? -15.810 3.720 12.193 1.00 97.56 90 ILE A C 1
ATOM 683 O O . ILE A 1 90 ? -16.306 4.834 12.394 1.00 97.56 90 ILE A O 1
ATOM 687 N N . SER A 1 91 ? -14.719 3.552 11.450 1.00 98.12 91 SER A N 1
ATOM 688 C CA . SER A 1 91 ? -14.026 4.617 10.727 1.00 98.12 91 SER A CA 1
ATOM 689 C C . SER A 1 91 ? -14.065 4.399 9.219 1.00 98.12 91 SER A C 1
ATOM 691 O O . SER A 1 91 ? -13.911 3.277 8.734 1.00 98.12 91 SER A O 1
ATOM 693 N N . TRP A 1 92 ? -14.180 5.488 8.460 1.00 98.50 92 TRP A N 1
ATOM 694 C CA . TRP A 1 92 ? -13.879 5.512 7.031 1.00 98.50 92 TRP A CA 1
ATOM 695 C C . TRP A 1 92 ? -12.400 5.835 6.826 1.00 98.50 92 TRP A C 1
ATOM 697 O O . TRP A 1 92 ? -11.927 6.901 7.217 1.00 98.50 92 TRP A O 1
ATOM 707 N N . ILE A 1 93 ? -11.662 4.909 6.221 1.00 98.44 93 ILE A N 1
ATOM 708 C CA . ILE A 1 93 ? -10.223 5.034 5.998 1.00 98.44 93 ILE A CA 1
ATOM 709 C C . ILE A 1 93 ? -9.911 5.230 4.518 1.00 98.44 93 ILE A C 1
ATOM 711 O O . ILE A 1 93 ? -10.567 4.658 3.649 1.00 98.44 93 ILE A O 1
ATOM 715 N N . SER A 1 94 ? -8.882 6.016 4.221 1.00 98.12 94 SER A N 1
ATOM 716 C CA . SER A 1 94 ? -8.330 6.167 2.874 1.00 98.12 94 SER A CA 1
ATOM 717 C C . SER A 1 94 ? -6.812 6.240 2.924 1.00 98.12 94 SER A C 1
ATOM 719 O O . SER A 1 94 ? -6.244 6.819 3.847 1.00 98.12 94 SER A O 1
ATOM 721 N N . TYR A 1 95 ? -6.158 5.661 1.925 1.00 98.25 95 TYR A N 1
ATOM 722 C CA . TYR A 1 95 ? -4.707 5.620 1.828 1.00 98.25 95 TYR A CA 1
ATOM 723 C C . TYR A 1 95 ? -4.254 5.868 0.395 1.00 98.25 95 TYR A C 1
ATOM 725 O O . TYR A 1 95 ? -4.801 5.288 -0.546 1.00 98.25 95 TYR A O 1
ATOM 733 N N . TYR A 1 96 ? -3.222 6.690 0.242 1.00 98.12 96 TYR A N 1
ATOM 734 C CA . TYR A 1 96 ? -2.569 6.965 -1.029 1.00 98.12 96 TYR A CA 1
ATOM 735 C C . TYR A 1 96 ? -1.049 6.910 -0.858 1.00 98.12 96 TYR A C 1
ATOM 737 O O . TYR A 1 96 ? -0.497 7.636 -0.035 1.00 98.12 96 TYR A O 1
ATOM 745 N N . GLU A 1 97 ? -0.372 6.066 -1.643 1.00 96.88 97 GLU A N 1
ATOM 746 C CA . GLU A 1 97 ? 1.093 6.044 -1.757 1.00 96.88 97 GLU A CA 1
ATOM 747 C C . GLU A 1 97 ? 1.490 6.458 -3.179 1.00 96.88 97 GLU A C 1
ATOM 749 O O . GLU A 1 97 ? 1.269 5.725 -4.149 1.00 96.88 97 GLU A O 1
ATOM 754 N N . LEU A 1 98 ? 2.092 7.641 -3.286 1.00 96.88 98 LEU A N 1
ATOM 755 C CA . LEU A 1 98 ? 2.628 8.222 -4.512 1.00 96.88 98 LEU A CA 1
ATOM 756 C C . LEU A 1 98 ? 4.126 7.940 -4.587 1.00 96.88 98 LEU A C 1
ATOM 758 O O . LEU A 1 98 ? 4.878 8.406 -3.737 1.00 96.88 98 LEU A O 1
ATOM 762 N N . GLY A 1 99 ? 4.567 7.199 -5.598 1.00 96.06 99 GLY A N 1
ATOM 763 C CA . GLY A 1 99 ? 5.979 7.111 -5.955 1.00 96.06 99 GLY A CA 1
ATOM 764 C C . GLY A 1 99 ? 6.386 8.305 -6.808 1.00 96.06 99 GLY A C 1
ATOM 765 O O . GLY A 1 99 ? 5.636 8.691 -7.705 1.00 96.06 99 GLY A O 1
ATOM 766 N N . VAL A 1 100 ? 7.558 8.868 -6.536 1.00 97.19 100 VAL A N 1
ATOM 767 C CA . VAL A 1 100 ? 8.100 10.014 -7.274 1.00 97.19 100 VAL A CA 1
ATOM 768 C C . VAL A 1 100 ? 9.498 9.667 -7.746 1.00 97.19 100 VAL A C 1
ATOM 770 O O . VAL A 1 100 ? 10.385 9.444 -6.933 1.00 97.19 100 VAL A O 1
ATOM 773 N N . ASN A 1 101 ? 9.700 9.653 -9.054 1.00 96.44 101 ASN A N 1
ATOM 774 C CA . ASN A 1 101 ? 11.018 9.562 -9.650 1.00 96.44 101 ASN A CA 1
ATOM 775 C C . ASN A 1 101 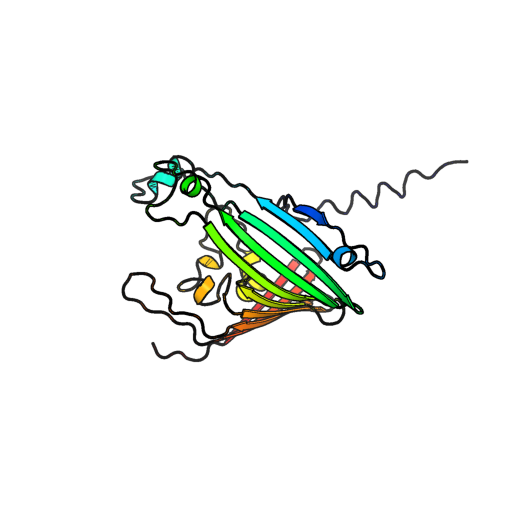? 11.618 10.971 -9.681 1.00 96.44 101 ASN A C 1
ATOM 777 O O . ASN A 1 101 ? 11.406 11.728 -10.626 1.00 96.44 101 ASN A O 1
ATOM 781 N N . ILE A 1 102 ? 12.320 11.339 -8.606 1.00 95.94 102 ILE A N 1
ATOM 782 C CA . ILE A 1 102 ? 12.869 12.690 -8.430 1.00 95.94 102 ILE A CA 1
ATOM 783 C C . ILE A 1 102 ? 13.749 13.109 -9.627 1.00 95.94 102 ILE A C 1
ATOM 785 O O . ILE A 1 102 ? 13.493 14.179 -10.176 1.00 95.94 102 ILE A O 1
ATOM 789 N N . PRO A 1 103 ? 14.711 12.296 -10.111 1.00 96.31 103 PRO A N 1
ATOM 790 C CA . PRO A 1 103 ? 15.480 12.641 -11.304 1.00 96.31 103 PRO A CA 1
ATOM 791 C C . PRO A 1 103 ? 14.639 12.882 -12.563 1.00 96.31 103 PRO A C 1
ATOM 793 O O . PRO A 1 103 ? 14.915 13.840 -13.280 1.00 96.31 103 PRO A O 1
ATOM 796 N N . ALA A 1 104 ? 13.608 12.070 -12.824 1.00 96.06 104 ALA A N 1
ATOM 797 C CA . ALA A 1 104 ? 12.726 12.287 -13.977 1.00 96.06 104 ALA A CA 1
ATOM 798 C C . ALA A 1 104 ? 11.920 13.587 -13.836 1.00 96.06 104 ALA A C 1
ATOM 800 O O . ALA A 1 104 ? 11.929 14.416 -14.739 1.00 96.06 104 ALA A O 1
ATOM 801 N N . GLN A 1 105 ? 11.349 13.842 -12.653 1.00 95.88 105 GLN A N 1
ATOM 802 C CA . GLN A 1 105 ? 10.590 15.064 -12.356 1.00 95.88 105 GLN A CA 1
ATOM 803 C C . GLN A 1 105 ? 11.400 16.353 -12.594 1.00 95.88 105 GLN A C 1
ATOM 805 O O . GLN A 1 105 ? 10.833 17.386 -12.949 1.00 95.88 105 GLN A O 1
ATOM 810 N N . PHE A 1 106 ? 12.718 16.310 -12.377 1.00 94.94 106 PHE A N 1
ATOM 811 C CA . PHE A 1 106 ? 13.622 17.443 -12.593 1.00 94.94 106 PHE A CA 1
ATOM 812 C C . PHE A 1 106 ? 14.408 17.372 -13.913 1.00 94.94 106 PHE A C 1
ATOM 814 O O . PHE A 1 106 ? 15.265 18.226 -14.137 1.00 94.94 106 PHE A O 1
ATOM 821 N N . ASN A 1 107 ? 14.123 16.400 -14.785 1.00 94.56 107 ASN A N 1
ATOM 822 C CA . ASN A 1 107 ? 14.838 16.158 -16.043 1.00 94.56 107 ASN A CA 1
ATOM 823 C C . ASN A 1 107 ? 16.363 16.031 -15.866 1.00 94.56 107 ASN A C 1
ATOM 825 O O . ASN A 1 107 ? 17.139 16.649 -16.589 1.00 94.56 107 ASN A O 1
ATOM 829 N N . TRP A 1 108 ? 16.811 15.257 -14.878 1.00 95.00 108 TRP A N 1
ATOM 830 C CA . TRP A 1 108 ? 18.237 15.023 -14.647 1.00 95.00 108 TRP A CA 1
ATOM 831 C C . TRP A 1 108 ? 18.796 13.997 -15.634 1.00 95.00 108 TRP A C 1
ATOM 833 O O . TRP A 1 108 ? 18.523 12.799 -15.531 1.00 95.00 108 TRP A O 1
ATOM 843 N N . ASP A 1 109 ? 19.608 14.473 -16.573 1.00 92.56 109 ASP A N 1
ATOM 844 C CA . ASP A 1 109 ? 20.205 13.650 -17.623 1.00 92.56 109 ASP A CA 1
ATOM 845 C C . ASP A 1 109 ? 20.980 12.452 -17.057 1.00 92.56 109 ASP A C 1
ATOM 847 O O . ASP A 1 109 ? 21.844 12.605 -16.200 1.00 92.56 109 ASP A O 1
ATOM 851 N N . HIS A 1 110 ? 20.730 11.254 -17.592 1.00 92.00 110 HIS A N 1
ATOM 852 C CA . HIS A 1 110 ? 21.415 10.010 -17.208 1.00 92.00 110 HIS A CA 1
ATOM 853 C C . HIS A 1 110 ? 21.199 9.545 -15.753 1.00 92.00 110 HIS A C 1
ATOM 855 O O . HIS A 1 110 ? 22.050 8.830 -15.219 1.00 92.00 110 HIS A O 1
ATOM 861 N N . HIS A 1 111 ? 20.059 9.884 -15.136 1.00 95.25 111 HIS A N 1
ATOM 862 C CA . HIS A 1 111 ? 19.683 9.446 -13.779 1.00 95.25 111 HIS A CA 1
ATOM 863 C C . HIS A 1 111 ? 18.372 8.633 -13.704 1.00 95.25 111 HIS A C 1
ATOM 865 O O . HIS A 1 111 ? 17.952 8.206 -12.625 1.00 95.25 111 HIS A O 1
ATOM 871 N N . TYR A 1 112 ? 17.715 8.385 -14.836 1.00 94.19 112 TYR A N 1
ATOM 872 C CA . TYR A 1 112 ? 16.503 7.571 -14.943 1.00 94.19 112 TYR A CA 1
ATOM 873 C C . TYR A 1 112 ? 16.460 6.852 -16.301 1.00 94.19 112 TYR A C 1
ATOM 875 O O . TYR A 1 112 ? 17.215 7.189 -17.210 1.00 94.19 112 TYR A O 1
ATOM 883 N N . ALA A 1 113 ? 15.608 5.832 -16.428 1.00 92.19 113 ALA A N 1
ATOM 884 C CA . ALA A 1 113 ? 15.437 5.105 -17.685 1.00 92.19 113 ALA A CA 1
ATOM 885 C C . ALA A 1 113 ? 14.679 5.947 -18.724 1.00 92.19 113 ALA A C 1
ATOM 887 O O . ALA A 1 113 ? 13.732 6.648 -18.371 1.00 92.19 113 ALA A O 1
ATOM 888 N N . ASP A 1 114 ? 15.022 5.810 -20.006 1.00 89.50 114 ASP A N 1
ATOM 889 C CA . ASP A 1 114 ? 14.296 6.481 -21.090 1.00 89.50 114 ASP A CA 1
ATOM 890 C C . ASP A 1 114 ? 12.797 6.155 -21.052 1.00 89.50 114 ASP A C 1
ATOM 892 O O . ASP A 1 114 ? 12.392 4.990 -20.996 1.00 89.50 114 ASP A O 1
ATOM 896 N N . GLY A 1 115 ? 11.966 7.199 -21.091 1.00 88.94 115 GLY A N 1
ATOM 897 C CA . GLY A 1 115 ? 10.510 7.071 -21.012 1.00 88.94 115 GLY A CA 1
ATOM 898 C C . GLY A 1 115 ? 9.975 6.699 -19.625 1.00 88.94 115 GLY A C 1
ATOM 899 O O . GLY A 1 115 ? 8.798 6.351 -19.515 1.00 88.94 115 GLY A O 1
ATOM 900 N N . ALA A 1 116 ? 10.798 6.752 -18.570 1.00 90.94 116 ALA A N 1
ATOM 901 C CA . ALA A 1 116 ? 10.316 6.566 -17.207 1.00 90.94 116 ALA A CA 1
ATOM 902 C C . ALA A 1 116 ? 9.251 7.612 -16.857 1.00 90.94 116 ALA A C 1
ATOM 904 O O . ALA A 1 116 ? 9.359 8.782 -17.210 1.00 90.94 116 ALA A O 1
ATOM 905 N N . HIS A 1 117 ? 8.232 7.183 -16.119 1.00 93.38 117 HIS A N 1
ATOM 906 C CA . HIS A 1 117 ? 7.246 8.101 -15.570 1.00 93.38 117 HIS A CA 1
ATOM 907 C C . HIS A 1 117 ? 7.835 8.899 -14.404 1.00 93.38 117 HIS A C 1
ATOM 909 O O . HIS A 1 117 ? 8.533 8.341 -13.551 1.00 93.38 117 HIS A O 1
ATOM 915 N N . ASP A 1 118 ? 7.462 10.174 -14.319 1.00 96.44 118 ASP A N 1
ATOM 916 C CA . ASP A 1 118 ? 7.840 11.046 -13.203 1.00 96.44 118 ASP A CA 1
ATOM 917 C C . ASP A 1 118 ? 7.201 10.591 -11.890 1.00 96.44 118 ASP A C 1
ATOM 919 O O . ASP A 1 118 ? 7.778 10.699 -10.808 1.00 96.44 118 ASP A O 1
ATOM 923 N N . THR A 1 119 ? 5.986 10.049 -11.980 1.00 96.69 119 THR A N 1
ATOM 924 C CA . THR A 1 119 ? 5.227 9.578 -10.828 1.00 96.69 119 THR A CA 1
ATOM 925 C C . THR A 1 119 ? 4.571 8.235 -11.090 1.00 96.69 119 THR A C 1
ATOM 927 O O . THR A 1 119 ? 4.289 7.846 -12.222 1.00 96.69 119 THR A O 1
ATOM 930 N N . THR A 1 120 ? 4.305 7.514 -10.008 1.00 94.38 120 THR A N 1
ATOM 931 C CA . THR A 1 120 ? 3.552 6.265 -10.048 1.00 94.38 120 THR A CA 1
ATOM 932 C C . THR A 1 120 ? 2.588 6.186 -8.877 1.00 94.38 120 THR A C 1
ATOM 934 O O . THR A 1 120 ? 2.926 6.507 -7.736 1.00 94.38 120 THR A O 1
ATOM 937 N N . ARG A 1 121 ? 1.365 5.729 -9.140 1.00 95.06 121 ARG A N 1
ATOM 938 C CA . ARG A 1 121 ? 0.419 5.380 -8.083 1.00 95.06 121 ARG A CA 1
ATOM 939 C C . ARG A 1 121 ? 0.755 3.983 -7.584 1.00 95.06 121 ARG A C 1
ATOM 941 O O . ARG A 1 121 ? 0.438 2.998 -8.244 1.00 95.06 121 ARG A O 1
ATOM 948 N N . ARG A 1 122 ? 1.374 3.906 -6.409 1.00 93.75 122 ARG A N 1
ATOM 949 C CA . ARG A 1 122 ? 1.807 2.638 -5.809 1.00 93.75 122 ARG A CA 1
ATOM 950 C C . ARG A 1 122 ? 0.667 1.977 -5.051 1.00 93.75 122 ARG A C 1
ATOM 952 O O . ARG A 1 122 ? 0.475 0.773 -5.162 1.00 93.75 122 ARG A O 1
ATOM 959 N N . MET A 1 123 ? -0.103 2.767 -4.307 1.00 96.56 123 MET A N 1
ATOM 960 C CA . MET A 1 123 ? -1.333 2.324 -3.652 1.00 96.5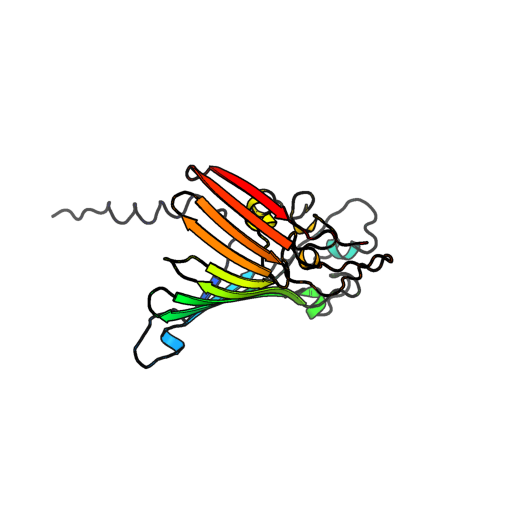6 123 MET A CA 1
ATOM 961 C C . MET A 1 123 ? -2.365 3.445 -3.660 1.00 96.56 123 MET A C 1
ATOM 963 O O . MET A 1 123 ? -2.016 4.618 -3.544 1.00 96.56 123 MET A O 1
ATOM 967 N N . LEU A 1 124 ? -3.633 3.072 -3.775 1.00 98.06 124 LEU A N 1
ATOM 968 C CA . LEU A 1 124 ? -4.780 3.948 -3.589 1.00 98.06 124 LEU A CA 1
ATOM 969 C C . LEU A 1 124 ? -5.983 3.085 -3.228 1.00 98.06 124 LEU A C 1
ATOM 971 O O . LEU A 1 124 ? -6.506 2.367 -4.084 1.00 98.06 124 LEU A O 1
ATOM 975 N N . TYR A 1 125 ? -6.418 3.156 -1.978 1.00 98.50 125 TYR A N 1
ATOM 976 C CA . TYR A 1 125 ? -7.567 2.396 -1.509 1.00 98.50 125 TYR A CA 1
ATOM 977 C C . TYR A 1 125 ? -8.347 3.158 -0.446 1.00 98.50 125 TYR A C 1
ATOM 979 O O . TYR A 1 125 ? -7.842 4.073 0.204 1.00 98.50 125 TYR A O 1
ATOM 987 N N . THR A 1 126 ? -9.600 2.759 -0.279 1.00 98.81 126 THR A N 1
ATOM 988 C CA . THR A 1 126 ? -10.512 3.299 0.727 1.00 98.81 126 THR A CA 1
ATOM 989 C C . THR A 1 126 ? -11.322 2.167 1.341 1.00 98.81 126 THR A C 1
ATOM 991 O O . THR A 1 126 ? -11.425 1.094 0.745 1.00 98.81 126 THR A O 1
ATOM 994 N N . GLY A 1 127 ? -11.866 2.351 2.536 1.00 98.56 127 GLY A N 1
ATOM 995 C CA . GLY A 1 127 ? -12.555 1.268 3.221 1.00 98.56 127 GLY A CA 1
ATOM 996 C C . GLY A 1 127 ? -13.151 1.642 4.560 1.00 98.56 127 GLY A C 1
ATOM 997 O O . GLY A 1 127 ? -13.061 2.781 5.005 1.00 98.56 127 GLY A O 1
ATOM 998 N N . LEU A 1 128 ? -13.744 0.650 5.209 1.00 98.69 128 LEU A N 1
ATOM 999 C CA . LEU A 1 128 ? -14.251 0.755 6.568 1.00 98.69 128 LEU A CA 1
ATOM 1000 C C . LEU A 1 128 ? -13.343 -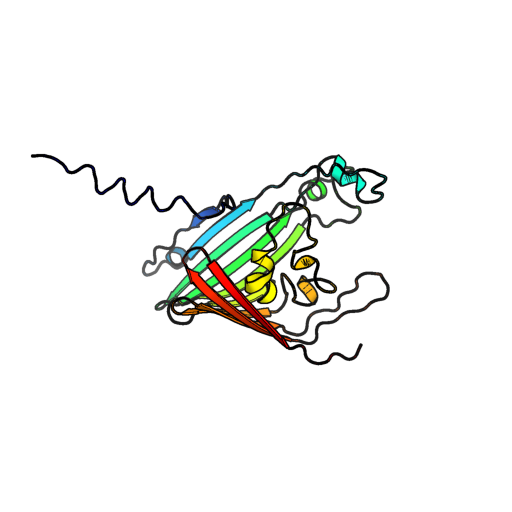0.035 7.504 1.00 98.69 128 LEU A C 1
ATOM 1002 O O . LEU A 1 128 ? -12.949 -1.160 7.191 1.00 98.69 128 LEU A O 1
ATOM 1006 N N . LYS A 1 129 ? -13.018 0.559 8.648 1.00 97.88 129 LYS A N 1
ATOM 1007 C CA . LYS A 1 129 ? -12.251 -0.055 9.731 1.00 97.88 129 LYS A CA 1
ATOM 1008 C C . LYS A 1 129 ? -13.119 -0.125 10.979 1.00 97.88 129 LYS A C 1
ATOM 1010 O O . LYS A 1 129 ? -13.809 0.839 11.287 1.00 97.88 129 LYS A O 1
ATOM 1015 N N . SER A 1 130 ? -13.048 -1.251 11.674 1.00 96.69 130 SER A N 1
ATOM 1016 C CA . SER A 1 130 ? -13.722 -1.510 12.939 1.00 96.69 130 SER A CA 1
ATOM 1017 C C . SER A 1 130 ? -12.877 -2.446 13.784 1.00 96.69 130 SER A C 1
ATOM 1019 O O . SER A 1 130 ? -12.394 -3.461 13.276 1.00 96.69 130 SER A O 1
ATOM 1021 N N . ASP A 1 131 ? -12.738 -2.145 15.070 1.00 92.75 131 ASP A N 1
ATOM 1022 C CA . ASP A 1 131 ? -12.071 -3.054 16.006 1.00 92.75 131 ASP A CA 1
ATOM 1023 C C . ASP A 1 131 ? -12.913 -4.327 16.209 1.00 92.75 131 ASP A C 1
ATOM 1025 O O . ASP A 1 131 ? -12.383 -5.435 16.315 1.00 92.75 131 ASP A O 1
ATOM 1029 N N . THR A 1 132 ? -14.242 -4.199 16.156 1.00 96.50 132 THR A N 1
ATOM 1030 C CA . THR A 1 132 ? -15.188 -5.314 16.281 1.00 96.50 132 THR A CA 1
ATOM 1031 C C . THR A 1 132 ? -15.237 -6.176 15.024 1.00 96.50 132 THR A C 1
ATOM 1033 O O . THR A 1 132 ? -15.235 -7.407 15.110 1.00 96.50 132 THR A O 1
ATOM 1036 N N . TRP A 1 133 ? -15.301 -5.572 13.837 1.00 96.31 133 TRP A N 1
ATOM 1037 C CA . TRP A 1 133 ? -15.596 -6.278 12.584 1.00 96.31 133 TRP A CA 1
ATOM 1038 C C . TRP A 1 133 ? -14.385 -6.482 11.683 1.00 96.31 133 TRP A C 1
ATOM 1040 O O . TRP A 1 133 ? -14.469 -7.290 10.760 1.00 96.31 133 TRP A O 1
ATOM 1050 N N . GLY A 1 134 ? -13.256 -5.838 11.963 1.00 97.06 134 GLY A N 1
ATOM 1051 C CA . GLY A 1 134 ? -12.077 -5.837 11.105 1.00 97.06 134 GLY A CA 1
ATOM 1052 C C . GLY A 1 134 ? -12.101 -4.707 10.076 1.00 97.06 134 GLY A C 1
ATOM 1053 O O . GLY A 1 134 ? -12.836 -3.729 10.187 1.00 97.06 134 GLY A O 1
ATOM 1054 N N . THR A 1 135 ? -11.255 -4.833 9.060 1.00 98.62 135 THR A N 1
ATOM 1055 C CA . THR A 1 135 ? -11.045 -3.813 8.029 1.00 98.62 135 THR A CA 1
ATOM 1056 C C . THR A 1 135 ? -11.430 -4.358 6.662 1.00 98.62 135 THR A C 1
ATOM 1058 O O . THR A 1 135 ? -10.904 -5.389 6.250 1.00 98.62 135 THR A O 1
ATOM 1061 N N . LEU A 1 136 ? -12.312 -3.656 5.950 1.00 98.75 136 LEU A N 1
ATOM 1062 C CA . LEU A 1 136 ? -12.716 -3.958 4.578 1.00 98.75 136 LEU A CA 1
ATOM 1063 C C . LEU A 1 136 ? -12.330 -2.795 3.662 1.00 98.75 136 LEU A C 1
ATOM 1065 O O . LEU A 1 136 ? -12.836 -1.688 3.828 1.00 98.75 136 LEU A O 1
ATOM 1069 N N . THR A 1 137 ? -11.469 -3.038 2.680 1.00 98.75 137 THR A N 1
ATOM 1070 C CA . THR A 1 137 ? -10.936 -2.018 1.768 1.00 98.75 137 THR A CA 1
ATOM 1071 C C . THR A 1 137 ? -11.146 -2.388 0.311 1.00 98.75 137 THR A C 1
ATOM 1073 O O . THR A 1 137 ? -11.122 -3.557 -0.062 1.00 98.75 137 THR A O 1
ATOM 1076 N N . PHE A 1 138 ? -11.289 -1.374 -0.535 1.00 98.69 138 PHE A N 1
ATOM 1077 C CA . PHE A 1 138 ? -11.332 -1.502 -1.981 1.00 98.69 138 PHE A CA 1
ATOM 1078 C C . PHE A 1 138 ? -10.304 -0.579 -2.640 1.00 98.69 138 PHE A C 1
ATOM 1080 O O . PHE A 1 138 ? -10.218 0.605 -2.305 1.00 98.69 138 PHE A O 1
ATOM 1087 N N . GLY A 1 139 ? -9.542 -1.109 -3.598 1.00 98.00 139 GLY A N 1
ATOM 1088 C CA . GLY A 1 139 ? -8.618 -0.323 -4.417 1.00 98.00 139 GLY A CA 1
ATOM 1089 C C . GLY A 1 139 ? -7.309 -1.039 -4.731 1.00 98.00 139 GLY A C 1
ATOM 1090 O O . GLY A 1 139 ? -7.233 -2.265 -4.667 1.00 98.00 139 GLY A O 1
ATOM 1091 N N . GLN A 1 140 ? -6.296 -0.253 -5.104 1.00 97.50 140 GLN A N 1
ATOM 1092 C CA . GLN A 1 140 ? -4.929 -0.714 -5.332 1.00 97.50 140 GLN A CA 1
ATOM 1093 C C . GLN A 1 140 ? -4.173 -0.772 -4.007 1.00 97.50 140 GLN A C 1
ATOM 1095 O O . GLN A 1 140 ? -3.897 0.264 -3.402 1.00 97.50 140 GLN A O 1
ATOM 1100 N N . GLN A 1 141 ? -3.844 -1.975 -3.552 1.00 96.38 141 GLN A N 1
ATOM 1101 C CA . GLN A 1 141 ? -3.199 -2.214 -2.260 1.00 96.38 141 GLN A CA 1
ATOM 1102 C C . GLN A 1 141 ? -2.469 -3.558 -2.277 1.00 96.38 141 GLN A C 1
ATOM 1104 O O . GLN A 1 141 ? -2.684 -4.364 -3.182 1.00 96.38 141 GLN A O 1
ATOM 1109 N N . ASN A 1 142 ? -1.636 -3.823 -1.271 1.00 94.69 142 ASN A N 1
ATOM 1110 C CA . ASN A 1 142 ? -0.983 -5.125 -1.137 1.00 94.69 142 ASN A CA 1
ATOM 1111 C C . ASN A 1 142 ? -2.007 -6.269 -1.154 1.00 94.69 142 ASN A C 1
ATOM 1113 O O . ASN A 1 142 ? -3.039 -6.212 -0.478 1.00 94.69 142 ASN A O 1
ATOM 1117 N N . SER A 1 143 ? -1.696 -7.318 -1.905 1.00 93.44 143 SER A N 1
ATOM 1118 C CA . SER A 1 143 ? -2.467 -8.546 -2.036 1.00 93.44 143 SER A CA 1
ATOM 1119 C C . SER A 1 143 ? -2.429 -9.357 -0.741 1.00 93.44 143 SER A C 1
ATOM 1121 O O . SER A 1 143 ? -1.688 -9.066 0.200 1.00 93.44 143 SER A O 1
ATOM 1123 N N . VAL A 1 144 ? -3.251 -10.401 -0.670 1.00 94.12 144 VAL A N 1
ATOM 1124 C CA . VAL A 1 144 ? -3.161 -11.382 0.423 1.00 94.12 144 VAL A CA 1
ATOM 1125 C C . VAL A 1 144 ? -1.881 -12.216 0.304 1.00 94.12 144 VAL A C 1
ATOM 1127 O O . VAL A 1 144 ? -1.308 -12.591 1.320 1.00 94.12 144 VAL A O 1
ATOM 1130 N N . TYR A 1 145 ? -1.397 -12.475 -0.919 1.00 90.88 145 TYR A N 1
ATOM 1131 C CA . TYR A 1 145 ? -0.103 -13.131 -1.121 1.00 90.88 145 TYR A CA 1
ATOM 1132 C C . TYR A 1 145 ? 1.031 -12.325 -0.492 1.00 90.88 145 TYR A C 1
ATOM 1134 O O . TYR A 1 145 ? 1.851 -12.879 0.240 1.00 90.88 145 TYR A O 1
ATOM 1142 N N . TYR A 1 146 ? 1.066 -11.019 -0.761 1.00 90.81 146 TYR A N 1
ATOM 1143 C CA . TYR A 1 146 ? 2.118 -10.175 -0.230 1.00 90.81 146 TYR A CA 1
ATOM 1144 C C . TYR A 1 146 ? 2.056 -10.094 1.290 1.00 90.81 146 TYR A C 1
ATOM 1146 O O . TYR A 1 146 ? 3.068 -10.336 1.931 1.00 90.81 146 TYR A O 1
ATOM 1154 N N . ASP A 1 147 ? 0.887 -9.828 1.871 1.00 91.62 147 ASP A N 1
ATOM 1155 C CA . ASP A 1 147 ? 0.783 -9.664 3.325 1.00 91.62 147 ASP A CA 1
ATOM 1156 C C . ASP A 1 147 ? 1.181 -10.932 4.100 1.00 91.62 147 ASP A C 1
ATOM 1158 O O . ASP A 1 147 ? 1.864 -10.828 5.112 1.00 91.62 147 ASP A O 1
ATOM 1162 N N . VAL A 1 148 ? 0.809 -12.120 3.608 1.00 91.00 148 VAL A N 1
ATOM 1163 C CA . VAL A 1 148 ? 1.017 -13.391 4.331 1.00 91.00 148 VAL A CA 1
ATOM 1164 C C . VAL A 1 148 ? 2.378 -14.032 4.038 1.00 91.00 148 VAL A C 1
ATOM 1166 O O . VAL A 1 148 ? 2.964 -14.697 4.899 1.00 91.00 148 VAL A O 1
ATOM 1169 N N . VAL A 1 149 ? 2.873 -13.883 2.804 1.00 88.12 149 VAL A N 1
ATOM 1170 C CA . VAL A 1 149 ? 4.089 -14.553 2.315 1.00 88.12 149 VAL A CA 1
ATOM 1171 C C . VAL A 1 149 ? 5.143 -13.530 1.911 1.00 88.12 149 VAL A C 1
ATOM 1173 O O . VAL A 1 149 ? 6.233 -13.525 2.475 1.00 88.12 149 VAL A O 1
ATOM 1176 N N . GLY A 1 150 ? 4.816 -12.653 0.959 1.00 85.38 150 GLY A N 1
ATOM 1177 C CA . GLY A 1 150 ? 5.794 -11.765 0.325 1.00 85.38 150 GLY A CA 1
ATOM 1178 C C . GLY A 1 150 ? 6.519 -10.841 1.303 1.00 85.38 150 GLY A C 1
ATOM 1179 O O . GLY A 1 150 ? 7.735 -10.741 1.245 1.00 85.38 150 GLY A O 1
ATOM 1180 N N . ALA A 1 151 ? 5.810 -10.231 2.250 1.00 85.81 151 ALA A N 1
ATOM 1181 C CA . ALA A 1 151 ? 6.375 -9.297 3.222 1.00 85.81 151 ALA A CA 1
ATOM 1182 C C . ALA A 1 151 ? 7.425 -9.938 4.149 1.00 85.81 151 ALA A C 1
ATOM 1184 O O . ALA A 1 151 ? 8.253 -9.231 4.714 1.00 85.81 151 ALA A O 1
ATOM 1185 N N . LYS A 1 152 ? 7.407 -11.269 4.304 1.00 86.12 152 LYS A N 1
ATOM 1186 C CA . LYS A 1 152 ? 8.357 -12.008 5.152 1.00 86.12 152 LYS A CA 1
ATOM 1187 C C . LYS A 1 152 ? 9.670 -12.317 4.435 1.00 86.12 152 LYS A C 1
ATOM 1189 O O . LYS A 1 152 ? 10.685 -12.521 5.093 1.00 86.12 152 LYS A O 1
ATOM 1194 N N . THR A 1 153 ? 9.652 -12.375 3.104 1.00 81.50 153 THR A N 1
ATOM 1195 C CA . THR A 1 153 ? 10.834 -12.642 2.268 1.00 81.50 153 THR A CA 1
ATOM 1196 C C . THR A 1 153 ? 11.355 -11.384 1.575 1.00 81.50 153 THR A C 1
ATOM 1198 O O . THR A 1 153 ? 12.516 -11.339 1.173 1.00 81.50 153 THR A O 1
ATOM 1201 N N . ASP A 1 154 ? 10.529 -10.342 1.483 1.00 80.12 154 ASP A N 1
ATOM 1202 C CA . ASP A 1 154 ? 10.864 -9.017 0.963 1.00 80.12 154 ASP A CA 1
ATOM 1203 C C . ASP A 1 154 ? 11.625 -8.182 2.007 1.00 80.12 154 ASP A C 1
ATOM 1205 O O . ASP A 1 154 ? 11.120 -7.216 2.576 1.00 80.12 154 ASP A O 1
ATOM 1209 N N . ILE A 1 155 ? 12.849 -8.625 2.306 1.00 79.25 155 ILE A N 1
ATOM 1210 C CA . ILE A 1 155 ? 13.728 -8.025 3.323 1.00 79.25 155 ILE A CA 1
ATOM 1211 C C . ILE A 1 155 ? 15.045 -7.484 2.748 1.00 79.25 155 ILE A C 1
ATOM 1213 O O . ILE A 1 155 ? 15.852 -6.920 3.486 1.00 79.25 155 ILE A O 1
ATOM 1217 N N . TRP A 1 156 ? 15.299 -7.668 1.448 1.00 75.50 156 TRP A N 1
ATOM 1218 C CA . TRP A 1 156 ? 16.531 -7.218 0.789 1.00 75.50 156 TRP A CA 1
ATOM 1219 C C . TRP A 1 156 ? 16.290 -5.908 0.039 1.00 75.50 156 TRP A C 1
ATOM 1221 O O . TRP A 1 156 ? 15.255 -5.722 -0.594 1.00 75.50 156 TRP A O 1
ATOM 1231 N N . ASP A 1 157 ? 17.265 -4.999 0.103 1.00 69.94 157 ASP A N 1
ATOM 1232 C CA . ASP A 1 157 ? 17.115 -3.640 -0.432 1.00 69.94 157 ASP A CA 1
ATOM 1233 C C . ASP A 1 157 ? 17.039 -3.584 -1.968 1.00 69.94 157 ASP A C 1
ATOM 1235 O O . ASP A 1 157 ? 16.320 -2.753 -2.524 1.00 69.94 157 ASP A O 1
ATOM 1239 N N . TYR A 1 158 ? 17.783 -4.459 -2.657 1.00 63.81 158 TYR A N 1
ATOM 1240 C CA . TYR A 1 158 ? 17.970 -4.365 -4.110 1.00 63.81 158 TYR A CA 1
ATOM 1241 C C . TYR A 1 158 ? 17.710 -5.663 -4.890 1.00 63.81 158 TYR A C 1
ATOM 1243 O O . TYR A 1 158 ? 17.463 -5.614 -6.094 1.00 63.81 158 TYR A O 1
ATOM 1251 N N . ASP A 1 159 ? 17.735 -6.825 -4.238 1.00 59.78 159 ASP A N 1
ATOM 1252 C CA . ASP A 1 159 ? 17.529 -8.099 -4.925 1.00 59.78 159 ASP A CA 1
ATOM 1253 C C . ASP A 1 159 ? 16.079 -8.569 -4.753 1.00 59.78 159 ASP A C 1
ATOM 1255 O O . ASP A 1 159 ? 15.663 -9.023 -3.684 1.00 59.78 159 ASP A O 1
ATOM 1259 N N . MET A 1 160 ? 15.288 -8.408 -5.814 1.00 60.38 160 MET A N 1
ATOM 1260 C CA . MET A 1 160 ? 13.860 -8.727 -5.813 1.00 60.38 160 MET A CA 1
ATOM 1261 C C . MET A 1 160 ? 13.565 -10.207 -6.114 1.00 60.38 160 MET A C 1
ATOM 1263 O O . MET A 1 160 ? 12.398 -10.560 -6.275 1.00 60.38 160 MET A O 1
ATOM 1267 N N . ILE A 1 161 ? 14.579 -11.085 -6.185 1.00 58.75 161 ILE A N 1
ATOM 1268 C CA . ILE A 1 161 ? 14.426 -12.504 -6.575 1.00 58.75 161 ILE A CA 1
ATOM 1269 C C . ILE A 1 161 ? 13.459 -13.279 -5.651 1.00 58.75 161 ILE A C 1
ATOM 1271 O O . ILE A 1 161 ? 12.834 -14.242 -6.089 1.00 58.75 161 ILE A O 1
ATOM 1275 N N . GLY A 1 162 ? 13.279 -12.840 -4.398 1.00 58.81 162 GLY A N 1
ATOM 1276 C CA . GLY A 1 162 ? 12.317 -13.411 -3.440 1.00 58.81 162 GLY A CA 1
ATOM 1277 C C . GLY A 1 162 ? 11.079 -12.551 -3.152 1.00 58.81 162 GLY A C 1
ATOM 1278 O O . GLY A 1 162 ? 10.310 -12.882 -2.244 1.00 58.81 162 GLY A O 1
ATOM 1279 N N . GLN A 1 163 ? 10.894 -11.433 -3.861 1.00 68.00 163 GLN A N 1
ATOM 1280 C CA . GLN A 1 163 ? 9.825 -10.471 -3.589 1.00 68.00 163 GLN A CA 1
ATOM 1281 C C . GLN A 1 163 ? 8.585 -10.742 -4.455 1.00 68.00 163 GLN A C 1
ATOM 1283 O O . GLN A 1 163 ? 8.673 -11.195 -5.595 1.00 68.00 163 GLN A O 1
ATOM 1288 N N . ALA A 1 164 ? 7.402 -10.375 -3.958 1.00 65.38 164 ALA A N 1
ATOM 1289 C CA . ALA A 1 164 ? 6.156 -10.529 -4.715 1.00 65.38 164 ALA A CA 1
ATOM 1290 C C . ALA A 1 164 ? 6.065 -9.811 -6.080 1.00 65.38 164 ALA A C 1
ATOM 1292 O O . ALA A 1 164 ? 5.411 -10.380 -6.949 1.00 65.38 164 ALA A O 1
ATOM 1293 N N . PRO A 1 165 ? 6.675 -8.627 -6.332 1.00 63.75 165 PRO A N 1
ATOM 1294 C CA . PRO A 1 165 ? 6.654 -8.025 -7.665 1.00 63.75 165 PRO A CA 1
ATOM 1295 C C . PRO A 1 165 ? 7.270 -8.920 -8.749 1.00 63.75 165 PRO A C 1
ATOM 1297 O O . PRO A 1 165 ? 6.903 -8.776 -9.911 1.00 63.75 165 PRO A O 1
ATOM 1300 N N . GLY A 1 166 ? 8.191 -9.823 -8.385 1.00 68.06 166 GLY A N 1
ATOM 1301 C CA . GLY A 1 166 ? 8.820 -10.768 -9.311 1.00 68.06 166 GLY A CA 1
ATOM 1302 C C . GLY A 1 166 ? 7.941 -11.966 -9.684 1.00 68.06 166 GLY A C 1
ATOM 1303 O O . GLY A 1 166 ? 8.310 -12.740 -10.564 1.00 68.06 166 GLY A O 1
ATOM 1304 N N . ASN A 1 167 ? 6.779 -12.125 -9.044 1.00 77.50 167 ASN A N 1
ATOM 1305 C CA . ASN A 1 167 ? 5.874 -13.238 -9.297 1.00 77.50 167 ASN A CA 1
ATOM 1306 C C . ASN A 1 167 ? 4.788 -12.861 -10.304 1.00 77.50 167 ASN A C 1
ATOM 1308 O O . ASN A 1 167 ? 4.025 -11.921 -10.082 1.00 77.50 167 ASN A O 1
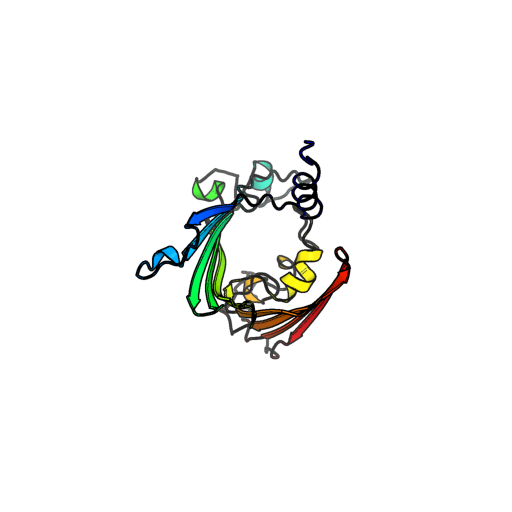ATOM 1312 N N . GLY A 1 168 ? 4.648 -13.677 -11.347 1.00 81.44 168 GLY A N 1
ATOM 1313 C CA . GLY A 1 168 ? 3.625 -13.496 -12.373 1.00 81.44 168 GLY A CA 1
ATOM 1314 C C . GLY A 1 168 ? 4.094 -12.610 -13.527 1.00 81.44 168 GLY A C 1
ATOM 1315 O O . GLY A 1 168 ? 5.280 -12.556 -13.839 1.00 81.44 168 GLY A O 1
ATOM 1316 N N . ILE A 1 169 ? 3.145 -11.971 -14.210 1.00 87.12 169 ILE A N 1
ATOM 1317 C CA . ILE A 1 169 ? 3.415 -11.117 -15.376 1.00 87.12 169 ILE A CA 1
ATOM 1318 C C . ILE A 1 169 ? 3.576 -9.648 -14.976 1.00 87.12 169 ILE A C 1
ATOM 1320 O O . ILE A 1 169 ? 4.356 -8.923 -15.595 1.00 87.12 169 ILE A O 1
ATOM 1324 N N . ASN A 1 170 ? 2.818 -9.209 -13.966 1.00 89.44 170 ASN A N 1
ATOM 1325 C CA . ASN A 1 170 ? 2.913 -7.904 -13.327 1.00 89.44 170 ASN A CA 1
ATOM 1326 C C . ASN A 1 170 ? 2.012 -7.896 -12.085 1.00 89.44 170 ASN A C 1
ATOM 1328 O O . ASN A 1 170 ? 0.785 -7.920 -12.219 1.00 89.44 170 ASN A O 1
ATOM 1332 N N . GLY A 1 171 ? 2.615 -7.769 -10.903 1.00 88.00 171 GLY A N 1
ATOM 1333 C CA . GLY A 1 171 ? 1.909 -7.901 -9.629 1.00 88.00 171 GLY A CA 1
ATOM 1334 C C . GLY A 1 171 ? 0.766 -6.913 -9.368 1.00 88.00 171 GLY A C 1
ATOM 1335 O O . GLY A 1 171 ? -0.081 -7.187 -8.514 1.00 88.00 171 GLY A O 1
ATOM 1336 N N . ASP A 1 172 ? 0.703 -5.793 -10.093 1.00 91.56 172 ASP A N 1
ATOM 1337 C CA . ASP A 1 172 ? -0.414 -4.846 -10.001 1.00 91.56 172 ASP A CA 1
ATOM 1338 C C . ASP A 1 172 ? -1.636 -5.330 -10.799 1.00 91.56 172 ASP A C 1
ATOM 1340 O O . ASP A 1 172 ? -2.777 -5.120 -10.377 1.00 91.56 172 ASP A O 1
ATOM 1344 N N . TYR A 1 173 ? -1.400 -5.989 -11.939 1.00 91.62 173 TYR A N 1
ATOM 1345 C CA . TYR A 1 173 ? -2.434 -6.433 -12.879 1.00 91.62 173 TYR A CA 1
ATOM 1346 C C . TYR A 1 173 ? -2.890 -7.870 -12.609 1.00 91.62 173 TYR A C 1
ATOM 1348 O O . TYR A 1 173 ? -4.084 -8.163 -12.700 1.00 91.62 173 TYR A O 1
ATOM 1356 N N . ASP A 1 174 ? -1.964 -8.773 -12.280 1.00 89.12 174 ASP A N 1
ATOM 1357 C CA . ASP A 1 174 ? -2.273 -10.182 -12.004 1.00 89.12 174 ASP A CA 1
ATOM 1358 C C . ASP A 1 174 ? -2.695 -10.453 -10.555 1.00 89.12 174 ASP A C 1
ATOM 1360 O O . ASP A 1 174 ? -3.303 -11.482 -10.272 1.00 89.12 174 ASP A O 1
ATOM 1364 N N . GLY A 1 175 ? -2.462 -9.491 -9.663 1.00 88.81 175 GLY A N 1
ATOM 1365 C CA . GLY A 1 175 ? -2.873 -9.540 -8.269 1.00 88.81 175 GLY A CA 1
ATOM 1366 C C . GLY A 1 175 ? -1.879 -10.198 -7.314 1.00 88.81 175 GLY A C 1
ATOM 1367 O O . GLY A 1 175 ? -2.185 -10.331 -6.126 1.00 88.81 175 GLY A O 1
ATOM 1368 N N . SER A 1 176 ? -0.680 -10.557 -7.778 1.00 86.44 176 SER A N 1
ATOM 1369 C CA . SER A 1 176 ? 0.356 -11.149 -6.932 1.00 86.44 176 SER A CA 1
ATOM 1370 C C . SER A 1 176 ? 0.933 -10.149 -5.923 1.00 86.44 176 SER A C 1
ATOM 1372 O O . SER A 1 176 ? 1.272 -10.551 -4.810 1.00 86.44 176 SER A O 1
ATOM 1374 N N . TYR A 1 177 ? 0.963 -8.843 -6.223 1.00 90.06 177 TYR A N 1
ATOM 1375 C CA . TYR A 1 177 ? 1.609 -7.835 -5.375 1.00 90.06 177 TYR A CA 1
ATOM 1376 C C . TYR A 1 177 ? 0.698 -6.685 -4.943 1.00 90.06 177 TYR A C 1
ATOM 1378 O O . TYR A 1 177 ? 0.005 -6.830 -3.945 1.00 90.06 177 TYR A O 1
ATOM 1386 N N . ARG A 1 178 ? 0.698 -5.529 -5.622 1.00 91.69 178 ARG A N 1
ATOM 1387 C CA . ARG A 1 178 ? -0.166 -4.387 -5.279 1.00 91.69 178 ARG A CA 1
ATOM 1388 C C . ARG A 1 178 ? -1.382 -4.380 -6.186 1.00 91.69 178 ARG A C 1
ATOM 1390 O O . ARG A 1 178 ? -1.566 -3.477 -7.000 1.00 91.69 178 ARG A O 1
ATOM 1397 N N . SER A 1 179 ? -2.195 -5.424 -6.041 1.00 92.50 179 SER A N 1
ATOM 1398 C CA . SER A 1 179 ? -3.334 -5.672 -6.918 1.00 92.50 179 SER A CA 1
ATOM 1399 C C . SER A 1 179 ? -4.237 -4.457 -7.011 1.00 92.50 179 SER A C 1
ATOM 1401 O O . SER A 1 179 ? -4.717 -3.949 -5.995 1.00 92.50 179 SER A O 1
ATOM 1403 N N . ARG A 1 180 ? -4.544 -4.051 -8.240 1.00 95.00 180 ARG A N 1
ATOM 1404 C CA . ARG A 1 180 ? -5.604 -3.084 -8.522 1.00 95.00 180 ARG A CA 1
ATOM 1405 C C . ARG A 1 180 ? -6.968 -3.751 -8.405 1.00 95.00 180 ARG A C 1
ATOM 1407 O O . ARG A 1 180 ? -7.077 -4.974 -8.498 1.00 95.00 180 ARG A O 1
ATOM 1414 N N . GLN A 1 181 ? -7.996 -2.922 -8.212 1.00 96.31 181 GLN A N 1
ATOM 1415 C CA . GLN A 1 181 ? -9.404 -3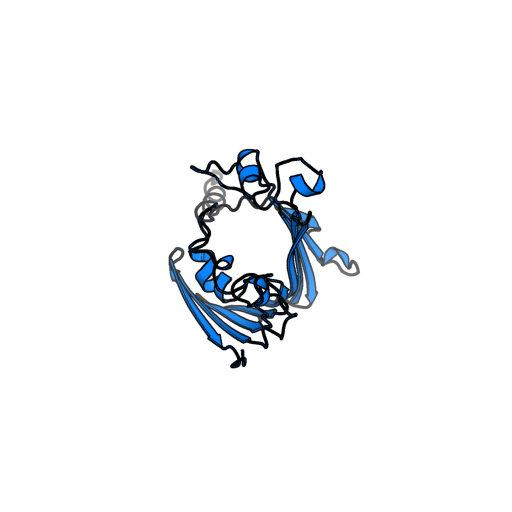.335 -8.202 1.00 96.31 181 GLN A CA 1
ATOM 1416 C C . GLN A 1 181 ? -9.639 -4.585 -7.344 1.00 96.31 181 GLN A C 1
ATOM 1418 O O . GLN A 1 181 ? -10.146 -5.607 -7.808 1.00 96.31 181 GLN A O 1
ATOM 1423 N N . MET A 1 182 ? -9.220 -4.508 -6.084 1.00 97.44 182 MET A N 1
ATOM 1424 C CA . MET A 1 182 ? -9.350 -5.592 -5.123 1.00 97.44 182 MET A CA 1
ATOM 1425 C C . MET A 1 182 ? -10.204 -5.139 -3.949 1.00 97.44 182 MET A C 1
ATOM 1427 O O . MET A 1 182 ? -9.901 -4.115 -3.338 1.00 97.44 182 MET A O 1
ATOM 1431 N N . LEU A 1 183 ? -11.213 -5.938 -3.606 1.00 98.62 183 LEU A N 1
ATOM 1432 C CA . LEU A 1 183 ? -11.852 -5.904 -2.294 1.00 98.62 183 LEU A CA 1
ATOM 1433 C C . LEU A 1 183 ? -11.055 -6.811 -1.359 1.00 98.62 183 LEU A C 1
ATOM 1435 O O . LEU A 1 183 ? -10.805 -7.967 -1.696 1.00 98.62 183 LEU A O 1
ATOM 1439 N N . LYS A 1 184 ? -10.649 -6.307 -0.200 1.00 98.44 184 LYS A N 1
ATOM 1440 C CA . LYS A 1 184 ? -9.841 -7.038 0.773 1.00 98.44 184 LYS A CA 1
ATOM 1441 C C . LYS A 1 184 ? -10.398 -6.849 2.173 1.00 98.44 184 LYS A C 1
ATOM 1443 O O . LYS A 1 184 ? -10.739 -5.743 2.565 1.00 98.44 184 LYS A O 1
ATOM 1448 N N . TYR A 1 185 ? -10.457 -7.940 2.914 1.00 98.62 185 TYR A N 1
ATOM 1449 C CA . TYR A 1 185 ? -10.836 -8.007 4.310 1.00 98.62 185 TYR A CA 1
ATOM 1450 C C . TYR A 1 185 ? -9.645 -8.476 5.148 1.00 98.62 185 TYR A C 1
ATOM 1452 O O . TYR A 1 185 ? -8.944 -9.409 4.747 1.00 98.62 185 TYR A O 1
ATOM 1460 N N . LYS A 1 186 ? -9.439 -7.850 6.308 1.00 98.00 186 LYS A N 1
ATOM 1461 C CA . LYS A 1 186 ? -8.486 -8.269 7.340 1.00 98.00 186 LYS A CA 1
ATOM 1462 C C . LYS A 1 186 ? -9.155 -8.218 8.710 1.00 98.00 186 LYS A C 1
ATOM 1464 O O . LYS A 1 186 ? -9.772 -7.208 9.045 1.00 98.00 186 LYS A O 1
ATOM 1469 N N . LYS A 1 187 ? -8.956 -9.243 9.535 1.00 96.88 187 LYS A N 1
ATOM 1470 C CA . LYS A 1 187 ? -9.288 -9.192 10.963 1.00 96.88 187 LYS A CA 1
ATOM 1471 C C . LYS A 1 187 ? -8.314 -10.014 11.792 1.00 96.88 187 LYS A C 1
ATOM 1473 O O . LYS A 1 187 ? -7.993 -11.135 11.418 1.00 96.88 187 LYS A O 1
ATOM 1478 N N . THR A 1 188 ? -7.919 -9.471 12.934 1.00 96.19 188 THR A N 1
ATOM 1479 C CA . THR A 1 188 ? -7.161 -10.190 13.960 1.00 96.19 188 THR A CA 1
ATOM 1480 C C . THR A 1 188 ? -8.136 -10.814 14.961 1.00 96.19 188 THR A C 1
ATOM 1482 O O . THR A 1 188 ? -9.047 -10.141 15.445 1.00 96.19 188 THR A O 1
ATOM 1485 N N . VAL A 1 189 ? -7.986 -12.106 15.252 1.00 95.75 189 VAL A N 1
ATOM 1486 C CA . VAL A 1 189 ? -8.791 -12.865 16.219 1.00 95.75 189 VAL A CA 1
ATOM 1487 C C . VAL A 1 189 ? -7.853 -13.717 17.067 1.00 95.75 189 VAL A C 1
ATOM 1489 O O . VAL A 1 189 ? -7.330 -14.723 16.591 1.00 95.75 189 VAL A O 1
ATOM 1492 N N . GLY A 1 190 ? -7.646 -13.323 18.326 1.00 95.50 190 GLY A N 1
ATOM 1493 C CA . GLY A 1 190 ? -6.622 -13.946 19.169 1.00 95.50 190 GLY A CA 1
ATOM 1494 C C . GLY A 1 190 ? -5.251 -13.853 18.497 1.00 95.50 190 GLY A C 1
ATOM 1495 O O . GLY A 1 190 ? -4.868 -12.782 18.034 1.00 95.50 190 GLY A O 1
ATOM 1496 N N . ASP A 1 191 ? -4.572 -14.990 18.370 1.00 96.88 191 ASP A N 1
ATOM 1497 C CA . ASP A 1 191 ? -3.239 -15.095 17.764 1.00 96.88 191 ASP A CA 1
ATOM 1498 C C . ASP A 1 191 ? -3.268 -15.234 16.229 1.00 96.88 191 ASP A C 1
ATOM 1500 O O . ASP A 1 191 ? -2.268 -15.608 15.620 1.00 96.88 191 ASP A O 1
ATOM 1504 N N . ALA A 1 192 ? -4.405 -14.977 15.576 1.00 96.50 192 ALA A N 1
ATOM 1505 C CA . ALA A 1 192 ? -4.568 -15.174 14.138 1.00 96.50 192 ALA A CA 1
ATOM 1506 C C . ALA A 1 192 ? -4.973 -13.891 13.402 1.00 96.50 192 ALA A C 1
ATOM 1508 O O . ALA A 1 192 ? -6.007 -13.301 13.708 1.00 96.50 192 ALA A O 1
ATOM 1509 N N . ASP A 1 193 ? -4.237 -13.522 12.354 1.00 97.31 193 ASP A N 1
ATOM 1510 C CA . ASP A 1 193 ? -4.692 -12.568 11.343 1.00 97.31 193 ASP A CA 1
ATOM 1511 C C . ASP A 1 193 ? -5.321 -13.316 10.165 1.00 97.31 193 ASP A C 1
ATOM 1513 O O . ASP A 1 193 ? -4.677 -14.115 9.482 1.00 97.31 193 ASP A O 1
ATOM 1517 N N . ILE A 1 194 ? -6.595 -13.038 9.907 1.00 97.12 194 ILE A N 1
ATOM 1518 C CA . ILE A 1 194 ? -7.379 -13.640 8.832 1.00 97.12 194 ILE A CA 1
ATOM 1519 C C . ILE A 1 194 ? -7.523 -12.629 7.704 1.00 97.12 194 ILE A C 1
ATOM 1521 O O . ILE A 1 194 ? -7.939 -11.488 7.920 1.00 97.12 194 ILE A O 1
ATOM 1525 N N . TYR A 1 195 ? -7.243 -13.084 6.487 1.00 97.88 195 TYR A N 1
ATOM 1526 C CA . TYR A 1 195 ? -7.323 -12.291 5.272 1.00 97.88 195 TYR A CA 1
ATOM 1527 C C . TYR A 1 195 ? -8.240 -12.958 4.253 1.00 97.88 195 TYR A C 1
ATOM 1529 O O . TYR A 1 195 ? -8.153 -14.162 4.003 1.00 97.88 195 TYR A O 1
ATOM 1537 N N . ALA A 1 196 ? -9.063 -12.155 3.591 1.00 97.69 196 ALA A N 1
ATOM 1538 C CA . ALA A 1 196 ? -9.802 -12.575 2.410 1.00 97.69 196 ALA A CA 1
ATOM 1539 C C . ALA A 1 196 ? -9.737 -11.478 1.355 1.00 97.69 196 ALA A C 1
ATOM 1541 O O . ALA A 1 196 ? -9.771 -10.296 1.686 1.00 97.69 196 ALA A O 1
ATOM 1542 N N . SER A 1 197 ? -9.657 -11.837 0.082 1.00 97.38 197 SER A N 1
ATOM 1543 C CA . SER A 1 197 ? -9.804 -10.863 -0.988 1.00 97.38 197 SER A CA 1
ATOM 1544 C C . SER A 1 197 ? -10.546 -11.422 -2.183 1.00 97.38 197 SER A C 1
ATOM 1546 O O . SER A 1 197 ? -10.519 -12.622 -2.464 1.00 97.38 197 SER A O 1
ATOM 1548 N N . TYR A 1 198 ? -11.192 -10.509 -2.896 1.00 97.56 198 TYR A N 1
ATOM 1549 C CA . TYR A 1 198 ? -11.730 -10.731 -4.220 1.00 97.56 198 TYR A CA 1
ATOM 1550 C C . TYR A 1 198 ? -11.116 -9.712 -5.177 1.00 97.56 198 TYR A C 1
ATOM 1552 O O . TYR A 1 198 ? -11.197 -8.498 -4.971 1.00 97.56 198 TYR A O 1
ATOM 1560 N N . LEU A 1 199 ? -10.474 -10.224 -6.215 1.00 95.81 199 LEU A N 1
ATOM 1561 C CA . LEU A 1 199 ? -9.874 -9.467 -7.293 1.00 95.81 199 LEU A CA 1
ATOM 1562 C C . LEU A 1 199 ? -10.918 -9.350 -8.416 1.00 95.81 199 LEU A C 1
ATOM 1564 O O . LEU A 1 199 ? -11.358 -10.367 -8.949 1.00 95.81 199 LEU A O 1
ATOM 1568 N N . PHE A 1 200 ? -11.308 -8.136 -8.807 1.00 96.38 200 PHE A N 1
ATOM 1569 C CA . PHE A 1 200 ? -12.274 -7.886 -9.896 1.00 96.38 200 PHE A CA 1
ATOM 1570 C C . PHE A 1 200 ? -11.587 -7.832 -11.253 1.00 96.38 200 PHE A C 1
ATOM 1572 O O . PHE A 1 200 ? -10.422 -7.470 -11.284 1.00 96.38 200 PHE A O 1
ATOM 1579 N N . GLU A 1 201 ? -12.266 -8.156 -12.358 1.00 95.12 201 GLU A N 1
ATOM 1580 C CA . GLU A 1 201 ? -11.678 -8.048 -13.705 1.00 95.12 201 GLU A CA 1
ATOM 1581 C C . GLU A 1 201 ? -10.922 -6.723 -13.898 1.00 95.12 201 GLU A C 1
ATOM 1583 O O . GLU A 1 201 ? -11.508 -5.669 -13.671 1.00 95.12 201 GLU A O 1
ATOM 1588 N N . ASP A 1 202 ? -9.660 -6.795 -14.337 1.00 93.31 202 ASP A N 1
ATOM 1589 C CA . ASP A 1 202 ? -8.809 -5.618 -14.553 1.00 93.31 202 ASP A CA 1
ATOM 1590 C C . ASP A 1 202 ? -8.710 -5.218 -16.027 1.00 93.31 202 ASP A C 1
ATOM 1592 O O . ASP A 1 202 ? -9.131 -5.946 -16.931 1.00 93.31 202 ASP A O 1
ATOM 1596 N N . SER A 1 203 ? -8.146 -4.038 -16.283 1.00 92.50 203 SER A N 1
ATOM 1597 C CA . SER A 1 203 ? -7.779 -3.608 -17.622 1.00 92.50 203 SER A CA 1
ATOM 1598 C C . SER A 1 203 ? -6.753 -4.553 -18.240 1.00 92.50 203 SER A C 1
ATOM 1600 O O . SER A 1 203 ? -5.987 -5.240 -17.563 1.00 92.50 203 SER A O 1
ATOM 1602 N N . GLU A 1 204 ? -6.713 -4.542 -19.564 1.00 91.88 204 GLU A N 1
ATOM 1603 C CA . GLU A 1 204 ? -5.677 -5.237 -20.307 1.00 91.88 204 GLU A CA 1
ATOM 1604 C C . GLU A 1 204 ? -4.285 -4.691 -19.960 1.00 91.88 204 GLU A C 1
ATOM 1606 O O . GLU A 1 204 ? -4.093 -3.481 -19.806 1.00 91.88 204 GLU A O 1
ATOM 1611 N N . TYR A 1 205 ? -3.330 -5.605 -19.833 1.00 90.88 205 TYR A N 1
ATOM 1612 C CA . TYR A 1 205 ? -1.913 -5.347 -19.664 1.00 90.88 205 TYR A CA 1
ATOM 1613 C C . TYR A 1 205 ? -1.169 -5.782 -20.923 1.00 90.88 205 TYR A C 1
ATOM 1615 O O . TYR A 1 205 ? -1.280 -6.932 -21.362 1.00 90.88 205 TYR A O 1
ATOM 1623 N N . LEU A 1 206 ? -0.408 -4.849 -21.492 1.00 91.75 206 LEU A N 1
ATOM 1624 C CA . LEU A 1 206 ? 0.359 -5.032 -22.719 1.00 91.75 206 LEU A CA 1
ATOM 1625 C C . LEU A 1 206 ? 1.856 -4.877 -22.402 1.00 91.75 206 LEU A C 1
ATOM 1627 O O . LEU A 1 206 ? 2.382 -3.771 -22.495 1.00 91.75 206 LEU A O 1
ATOM 1631 N N . PRO A 1 207 ? 2.563 -5.960 -22.033 1.00 85.38 207 PRO A N 1
ATOM 1632 C CA . PRO A 1 207 ? 3.991 -5.919 -21.691 1.00 85.38 207 PRO A CA 1
ATOM 1633 C C . PRO A 1 207 ? 4.935 -5.617 -22.873 1.00 85.38 207 PRO A C 1
ATOM 1635 O O . PRO A 1 207 ? 6.145 -5.563 -22.682 1.00 85.38 207 PRO A O 1
ATOM 1638 N N . GLY A 1 208 ? 4.422 -5.437 -24.097 1.00 83.50 208 GLY A N 1
ATOM 1639 C CA . GLY A 1 208 ? 5.221 -5.028 -25.263 1.00 83.50 208 GLY A CA 1
ATOM 1640 C C . GLY A 1 208 ? 5.962 -6.155 -25.994 1.00 83.50 208 GLY A C 1
ATOM 1641 O O . GLY A 1 208 ? 6.686 -5.888 -26.945 1.00 83.50 208 GLY A O 1
ATOM 1642 N N . ASN A 1 209 ? 5.760 -7.416 -25.607 1.00 84.19 209 ASN A N 1
ATOM 1643 C CA . ASN A 1 209 ? 6.369 -8.603 -26.229 1.00 84.19 209 ASN A CA 1
ATOM 1644 C C . ASN A 1 209 ? 5.361 -9.449 -27.038 1.00 84.19 209 ASN A C 1
ATOM 1646 O O . ASN A 1 209 ? 5.547 -10.651 -27.209 1.00 84.19 209 ASN A O 1
ATOM 1650 N N . GLY A 1 210 ? 4.259 -8.839 -27.487 1.00 85.94 210 GLY A N 1
ATOM 1651 C CA . GLY A 1 210 ? 3.162 -9.531 -28.173 1.00 85.94 210 GLY A CA 1
ATOM 1652 C C . GLY A 1 210 ? 2.206 -10.291 -27.245 1.00 85.94 210 GLY A C 1
ATOM 1653 O O . GLY A 1 210 ? 1.154 -10.730 -27.703 1.00 85.94 210 GLY A O 1
ATOM 1654 N N . LEU A 1 211 ? 2.517 -10.405 -25.947 1.00 88.44 211 LEU A N 1
ATOM 1655 C CA . LEU A 1 211 ? 1.580 -10.938 -24.961 1.00 88.44 211 LEU A CA 1
ATOM 1656 C C . LEU A 1 211 ? 0.500 -9.912 -24.625 1.00 88.44 211 LEU A C 1
ATOM 1658 O O . LEU A 1 211 ? 0.722 -8.700 -24.607 1.00 88.44 211 LEU A O 1
ATOM 1662 N N . ARG A 1 212 ? -0.673 -10.443 -24.301 1.00 91.00 212 ARG A N 1
ATOM 1663 C CA . ARG A 1 212 ? -1.839 -9.700 -23.850 1.00 91.00 212 ARG A CA 1
ATOM 1664 C C . ARG A 1 212 ? -2.386 -10.417 -22.632 1.00 91.00 212 ARG A C 1
ATOM 1666 O O . ARG A 1 212 ? -2.759 -11.582 -22.720 1.00 91.00 212 ARG A O 1
ATOM 1673 N N . TYR A 1 213 ? -2.411 -9.732 -21.498 1.00 90.75 213 TYR A N 1
ATOM 1674 C CA . TYR A 1 213 ? -2.922 -10.299 -20.258 1.00 90.75 213 TYR A CA 1
ATOM 1675 C C . TYR A 1 213 ? -4.109 -9.490 -19.760 1.00 90.75 213 TYR A C 1
ATOM 1677 O O . TYR A 1 213 ? -4.068 -8.265 -19.726 1.00 90.75 213 TYR A O 1
ATOM 1685 N N . LYS A 1 214 ? -5.169 -10.177 -19.341 1.00 93.19 214 LYS A N 1
ATOM 1686 C CA . LYS A 1 214 ? -6.311 -9.549 -18.684 1.00 93.19 214 LYS A CA 1
ATOM 1687 C C . LYS A 1 214 ? -6.807 -10.452 -17.568 1.00 93.19 214 LYS A C 1
ATOM 1689 O O . LYS A 1 214 ? -7.373 -11.516 -17.827 1.00 93.19 214 LYS A O 1
ATOM 1694 N N . ARG A 1 215 ? -6.628 -10.016 -16.324 1.00 92.12 215 ARG A N 1
ATOM 1695 C CA . ARG A 1 215 ? -7.155 -10.730 -15.161 1.00 92.12 215 ARG A CA 1
ATOM 1696 C C . ARG A 1 215 ? -8.680 -10.694 -15.199 1.00 92.12 215 ARG A C 1
ATOM 1698 O O . ARG A 1 215 ? -9.257 -9.615 -15.238 1.00 92.12 215 ARG A O 1
ATOM 1705 N N . LYS A 1 216 ? -9.330 -11.861 -15.174 1.00 94.12 216 LYS A N 1
ATOM 1706 C CA . LYS A 1 216 ? -10.804 -11.995 -15.197 1.00 94.12 216 LYS A CA 1
ATOM 1707 C C . LYS A 1 216 ? -11.461 -11.916 -13.826 1.00 94.12 216 LYS A C 1
ATOM 1709 O O . LYS A 1 216 ? -12.632 -11.579 -13.710 1.00 94.12 216 LYS A O 1
ATOM 1714 N N . GLY A 1 217 ? -10.696 -12.228 -12.796 1.00 93.81 217 GLY A N 1
ATOM 1715 C CA . GLY A 1 217 ? -11.123 -12.210 -11.412 1.00 93.81 217 GLY A CA 1
ATOM 1716 C C . GLY A 1 217 ? -10.267 -13.167 -10.596 1.00 93.81 217 GLY A C 1
ATOM 1717 O O . GLY A 1 217 ? -9.411 -13.851 -11.156 1.00 93.81 217 GLY A O 1
ATOM 1718 N N . GLY A 1 218 ? -10.486 -13.223 -9.291 1.00 94.44 218 GLY A N 1
ATOM 1719 C CA . GLY A 1 218 ? -9.782 -14.157 -8.417 1.00 94.44 218 GLY A CA 1
ATOM 1720 C C . GLY A 1 218 ? -10.214 -14.014 -6.969 1.00 94.44 218 GLY A C 1
ATOM 1721 O O . GLY A 1 218 ? -10.658 -12.950 -6.556 1.00 94.44 218 GLY A O 1
ATOM 1722 N N . GLY A 1 219 ? -10.104 -15.084 -6.197 1.00 94.88 219 GLY A N 1
ATOM 1723 C CA . GLY A 1 219 ? -10.313 -15.074 -4.755 1.00 94.88 219 GLY A CA 1
ATOM 1724 C C . GLY A 1 219 ? -9.039 -15.489 -4.039 1.00 94.88 219 GLY A C 1
ATOM 1725 O O . GLY A 1 219 ? -8.353 -16.403 -4.489 1.00 94.88 219 GLY A O 1
ATOM 1726 N N . SER A 1 220 ? -8.732 -14.861 -2.909 1.00 94.12 220 SER A N 1
ATOM 1727 C CA . SER A 1 220 ? -7.629 -15.283 -2.051 1.00 94.12 220 SER A CA 1
ATOM 1728 C C . SER A 1 220 ? -8.083 -15.384 -0.604 1.00 94.12 220 SER A C 1
ATOM 1730 O O . SER A 1 220 ? -8.816 -14.531 -0.115 1.00 94.12 220 SER A O 1
ATOM 1732 N N . LEU A 1 221 ? -7.588 -16.402 0.092 1.00 97.12 221 LEU A N 1
ATOM 1733 C CA . LEU A 1 221 ? -7.692 -16.540 1.542 1.00 97.12 221 LEU A CA 1
ATOM 1734 C C . LEU A 1 221 ? -6.289 -16.639 2.129 1.00 97.12 221 LEU A C 1
ATOM 1736 O O . LEU A 1 221 ? -5.405 -17.258 1.532 1.00 97.12 221 LEU A O 1
ATOM 1740 N N . GLY A 1 222 ? -6.085 -16.018 3.280 1.00 96.44 222 GLY A N 1
ATOM 1741 C CA . GLY A 1 222 ? -4.805 -15.976 3.968 1.00 96.44 222 GLY A CA 1
ATOM 1742 C C . GLY A 1 222 ? -4.981 -16.075 5.474 1.00 96.44 222 GLY A C 1
ATOM 1743 O O 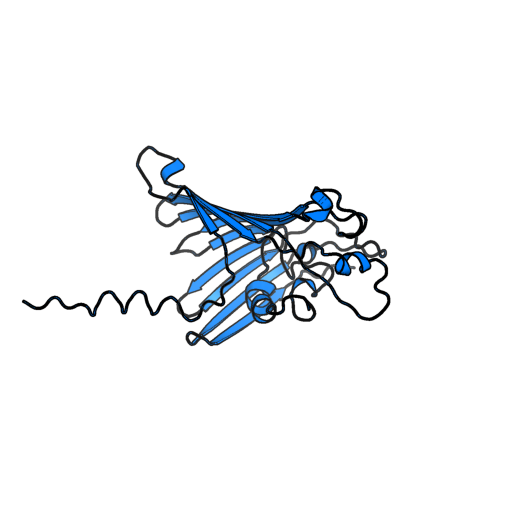. GLY A 1 222 ? -5.981 -15.612 6.020 1.00 96.44 222 GLY A O 1
ATOM 1744 N N . LEU A 1 223 ? -3.999 -16.684 6.122 1.00 97.19 223 LEU A N 1
ATOM 1745 C CA . LEU A 1 223 ? -3.898 -16.804 7.566 1.00 97.19 223 LEU A CA 1
ATOM 1746 C C . LEU A 1 223 ? -2.449 -16.545 7.965 1.00 97.19 223 LEU A C 1
ATOM 1748 O O . LEU A 1 223 ? -1.558 -17.221 7.450 1.00 97.19 223 LEU A O 1
ATOM 1752 N N . ASP A 1 224 ? -2.242 -15.634 8.906 1.00 96.56 224 ASP A N 1
ATOM 1753 C CA . ASP A 1 224 ? -1.022 -15.563 9.703 1.00 96.56 224 ASP A CA 1
ATOM 1754 C C . ASP A 1 224 ? -1.347 -15.975 11.134 1.00 96.56 224 ASP A C 1
ATOM 1756 O O . ASP A 1 224 ? -2.250 -15.417 11.748 1.00 96.56 224 ASP A O 1
ATOM 1760 N N . TYR A 1 225 ? -0.633 -16.970 11.651 1.00 96.88 225 TYR A N 1
ATOM 1761 C CA . TYR A 1 225 ? -0.782 -17.458 13.016 1.00 96.88 225 TYR A CA 1
ATOM 1762 C C . TYR A 1 225 ? 0.480 -17.154 13.821 1.00 96.88 225 TYR A C 1
ATOM 1764 O O . TYR A 1 225 ? 1.574 -17.611 13.472 1.00 96.88 225 TYR A O 1
ATOM 1772 N N . HIS A 1 226 ? 0.323 -16.391 14.895 1.00 95.94 226 HIS A N 1
ATOM 1773 C CA . HIS A 1 226 ? 1.383 -15.960 15.799 1.00 95.94 226 HIS A CA 1
ATOM 1774 C C . HIS A 1 226 ? 1.649 -17.069 16.824 1.00 95.94 226 HIS A C 1
ATOM 1776 O O . HIS A 1 226 ? 0.956 -17.202 17.826 1.00 95.94 226 HIS A O 1
ATOM 1782 N N . LEU A 1 227 ? 2.635 -17.924 16.537 1.00 95.56 227 LEU A N 1
ATOM 1783 C CA . LEU A 1 227 ? 3.023 -19.044 17.405 1.00 95.56 227 LEU A CA 1
ATOM 1784 C C . LEU A 1 227 ? 3.692 -18.545 18.693 1.00 95.56 227 LEU A C 1
ATOM 1786 O O . LEU A 1 227 ? 3.522 -19.137 19.756 1.00 95.56 227 LEU A O 1
ATOM 1790 N N . THR A 1 228 ? 4.471 -17.471 18.576 1.00 94.50 228 THR A N 1
ATOM 1791 C CA . THR A 1 228 ? 5.064 -16.707 19.679 1.00 94.50 228 THR A CA 1
ATOM 1792 C C . THR A 1 228 ? 5.084 -15.225 19.296 1.00 94.50 228 THR A C 1
ATOM 1794 O O . THR A 1 228 ? 4.638 -14.861 18.208 1.00 94.50 228 THR A O 1
ATOM 1797 N N . THR A 1 229 ? 5.640 -14.362 20.151 1.00 88.69 229 THR A N 1
ATOM 1798 C CA . THR A 1 229 ? 5.838 -12.937 19.828 1.00 88.69 229 THR A CA 1
ATOM 1799 C C . THR A 1 229 ? 6.727 -12.711 18.604 1.00 88.69 229 THR A C 1
ATOM 1801 O O . THR A 1 229 ? 6.586 -11.690 17.939 1.00 88.69 229 THR A O 1
ATOM 1804 N N . ASP A 1 230 ? 7.609 -13.667 18.297 1.00 92.06 230 ASP A N 1
ATOM 1805 C CA . ASP A 1 230 ? 8.677 -13.506 17.303 1.00 92.06 230 ASP A CA 1
ATOM 1806 C C . ASP A 1 230 ? 8.587 -14.551 16.174 1.00 92.06 230 ASP A C 1
ATOM 1808 O O . ASP A 1 230 ? 9.419 -14.571 15.265 1.00 92.06 230 ASP A O 1
ATOM 1812 N N . LEU A 1 231 ? 7.598 -15.449 16.230 1.00 93.00 231 LEU A N 1
ATOM 1813 C CA . LEU A 1 231 ? 7.412 -16.522 15.258 1.00 93.00 231 LEU A CA 1
ATOM 1814 C C . LEU A 1 231 ? 5.979 -16.534 14.730 1.00 93.00 231 LEU A C 1
ATOM 1816 O O . LEU A 1 231 ? 5.041 -16.894 15.441 1.00 93.00 231 LEU A O 1
ATOM 1820 N N . THR A 1 232 ? 5.837 -16.253 13.437 1.00 94.25 232 THR A N 1
ATOM 1821 C CA . THR A 1 232 ? 4.552 -16.289 12.730 1.00 94.25 232 THR A CA 1
ATOM 1822 C C . THR A 1 232 ? 4.597 -17.302 11.593 1.00 94.25 232 THR A C 1
ATOM 1824 O O . THR A 1 232 ? 5.461 -17.242 10.715 1.00 94.25 232 THR A O 1
ATOM 1827 N N . TRP A 1 233 ? 3.623 -18.208 11.555 1.00 94.69 233 TRP A N 1
ATOM 1828 C CA . TRP A 1 233 ? 3.406 -19.106 10.425 1.00 94.69 233 TRP A CA 1
ATOM 1829 C C . TRP A 1 233 ? 2.318 -18.548 9.506 1.00 94.69 233 TRP A C 1
ATOM 1831 O O . TRP A 1 233 ? 1.212 -18.268 9.955 1.00 94.69 233 TRP A O 1
ATOM 1841 N N . GLY A 1 234 ? 2.633 -18.385 8.218 1.00 93.75 234 GLY A N 1
ATOM 1842 C CA . GLY A 1 234 ? 1.696 -17.875 7.216 1.00 93.75 234 GLY A CA 1
ATOM 1843 C C . GLY A 1 234 ? 1.297 -18.936 6.201 1.00 93.75 234 GLY A C 1
ATOM 1844 O O . GLY A 1 234 ? 2.150 -19.674 5.701 1.00 93.75 234 GLY A O 1
ATOM 1845 N N . ARG A 1 235 ? 0.014 -18.984 5.837 1.00 93.50 235 ARG A N 1
ATOM 1846 C CA . ARG A 1 235 ? -0.489 -19.801 4.728 1.00 93.50 235 ARG A CA 1
ATOM 1847 C C . ARG A 1 235 ? -1.512 -19.038 3.905 1.00 93.50 235 ARG A C 1
ATOM 1849 O O . ARG A 1 235 ? -2.401 -18.380 4.435 1.00 93.50 235 ARG A O 1
ATOM 1856 N N . ARG A 1 236 ? -1.430 -19.208 2.587 1.00 90.81 236 ARG A N 1
ATOM 1857 C CA . ARG A 1 236 ? -2.303 -18.547 1.620 1.00 90.81 236 ARG A CA 1
ATOM 1858 C C . ARG A 1 236 ? -2.786 -19.519 0.548 1.00 90.81 236 ARG A C 1
ATOM 1860 O O . ARG A 1 236 ? -2.044 -20.406 0.133 1.00 90.81 236 ARG A O 1
ATOM 1867 N N . VAL A 1 237 ? -4.023 -19.336 0.092 1.00 91.19 237 VAL A N 1
ATOM 1868 C CA . VAL A 1 237 ? -4.622 -20.046 -1.047 1.00 91.19 237 VAL A CA 1
ATOM 1869 C C . VAL A 1 237 ? -5.234 -19.026 -1.998 1.00 91.19 237 VAL A C 1
ATOM 1871 O O . VAL A 1 237 ? -5.852 -18.059 -1.556 1.00 91.19 237 VAL A O 1
ATOM 1874 N N . GLU A 1 238 ? -5.070 -19.256 -3.298 1.00 85.88 238 GLU A N 1
ATOM 1875 C CA . GLU A 1 238 ? -5.658 -18.441 -4.357 1.00 85.88 238 GLU A CA 1
ATOM 1876 C C . GLU A 1 238 ? -6.436 -19.292 -5.340 1.00 85.88 238 GLU A C 1
ATOM 1878 O O . GLU A 1 238 ? -6.032 -20.400 -5.689 1.00 85.88 238 GLU A O 1
ATOM 1883 N N . LEU A 1 239 ? -7.545 -18.735 -5.799 1.00 83.50 239 LEU A N 1
ATOM 1884 C CA . LEU A 1 239 ? -8.438 -19.328 -6.767 1.00 83.50 239 LEU A CA 1
ATOM 1885 C C . LEU A 1 239 ? -8.615 -18.332 -7.903 1.00 83.50 239 LEU A C 1
ATOM 1887 O O . LEU A 1 239 ? -9.205 -17.270 -7.721 1.00 83.50 239 LEU A O 1
ATOM 1891 N N . HIS A 1 240 ? -8.134 -18.694 -9.084 1.00 77.56 240 HIS A N 1
ATOM 1892 C CA . HIS A 1 240 ? -8.412 -17.953 -10.304 1.00 77.56 240 HIS A CA 1
ATOM 1893 C C . HIS A 1 240 ? -9.495 -18.685 -11.106 1.00 77.56 240 HIS A C 1
ATOM 1895 O O . HIS A 1 240 ? -9.417 -19.911 -11.252 1.00 77.56 240 HIS A O 1
ATOM 1901 N N . PRO A 1 241 ? -10.494 -17.977 -11.663 1.00 62.72 241 PRO A N 1
ATOM 1902 C CA . PRO A 1 241 ? -11.317 -18.533 -12.726 1.00 62.72 241 PRO A CA 1
ATOM 1903 C C . PRO A 1 241 ? -10.387 -18.981 -13.856 1.00 62.72 241 PRO A C 1
ATOM 1905 O O . PRO A 1 241 ? -9.459 -18.250 -14.205 1.00 62.72 241 PRO A O 1
ATOM 1908 N N . ARG A 1 242 ? -10.612 -20.167 -14.435 1.00 49.56 242 ARG A N 1
ATOM 1909 C CA . ARG A 1 242 ? -9.849 -20.596 -15.616 1.00 49.56 242 ARG A CA 1
ATOM 1910 C C . ARG A 1 242 ? -10.058 -19.560 -16.724 1.00 49.56 242 ARG A C 1
ATOM 1912 O O . ARG A 1 242 ? -11.155 -19.454 -17.264 1.00 49.56 242 ARG A O 1
ATOM 1919 N N . GLY A 1 243 ? -9.026 -18.781 -17.030 1.00 47.06 243 GLY A N 1
ATOM 1920 C CA . GLY A 1 243 ? -8.999 -17.932 -18.214 1.00 47.06 243 GLY A CA 1
ATOM 1921 C C . GLY A 1 243 ? -8.590 -18.772 -19.419 1.00 47.06 243 GLY A C 1
ATOM 1922 O O . GLY A 1 243 ? -7.611 -19.511 -19.338 1.00 47.06 243 GLY A O 1
ATOM 1923 N N . HIS A 1 244 ? -9.334 -18.680 -20.520 1.00 37.19 244 HIS A N 1
ATOM 1924 C CA . HIS A 1 244 ? -8.821 -19.098 -21.822 1.00 37.19 244 HIS A CA 1
ATOM 1925 C C . HIS A 1 244 ? -7.741 -18.092 -22.243 1.00 37.19 244 HIS A C 1
ATOM 1927 O O . HIS A 1 244 ? -8.001 -16.886 -22.216 1.00 37.19 244 HIS A O 1
ATOM 1933 N N . ALA A 1 245 ? -6.542 -18.603 -22.534 1.00 38.09 245 ALA A N 1
ATOM 1934 C CA . ALA A 1 245 ? -5.465 -17.861 -23.187 1.00 38.09 245 ALA A CA 1
ATOM 1935 C C . ALA A 1 245 ? -5.809 -17.607 -24.659 1.00 38.09 245 ALA A C 1
ATOM 1937 O O . ALA A 1 245 ? -6.465 -18.493 -25.257 1.00 38.09 245 ALA A O 1
#

Organism: Enterobacter asburiae (NCBI:txid61645)

Secondary structure (DSSP, 8-state):
-----SSSSTTTTTSSSS--------EEEE----BTTBGGGGEEEEEEEE--EE----SS--GGGGGGGG-EES-EEEEEEEEEEEETTEEEEEEEEEEE-HHHHTT-TTSS-TT--SEEEEEEEEEEEETTTEEEEEEE---HHIIIIIHHH---SS-GGGSGGGSSS-TTTSSSSS-SSEEEEEEEETTEEEEEEEEE-PPPB--SSS--B---EEEEEEEEEESSSS-EEEEEEEE------